Protein AF-F0Q869-F1 (afdb_monomer_lite)

Secondary structure (DSSP, 8-state):
-HHHHHHHHHHHHHHHHHHHHHHHHHHHHHHHHH-HHHHHHSHHHHHHHHHTT-PPP-HHHHHHHHHHHHHHHGGGS-TT-GGGT---EE-S--SSTT--S-EEEE-TTS-EEEEEE-SS-TTS-HHHHHHHHHHHHHS-HHHHHHHTTSTTHHHHHHHHHHHHHHTSS--HHHH--HHHH-B-TTS-BHHHHHHHHHHHH-HHHHHIIIII--HHHHHHHHHHHHHHS-----TTHHHHHTTS-HHHHHHHHHHHHHHHHHHHSSPPPPBTTB-GGGTSSSSSGGGS-HHHHHHHHHHHHHHHHHH-HHHHHHHH-S-HHHHHHHHHHHHHHHHHH-----

Organism: Paracidovorax avenae (strain ATCC 19860 / DSM 7227 / CCUG 15838 / JCM 20985 / LMG 2117 / NCPPB 1011) (NCBI:txid643561)

Radius of gyration: 24.06 Å; chains: 1; bounding box: 68×40×57 Å

Foldseek 3Di:
DVVVVVVVVVVVVVVCCVVLVVQLVVLLVVLCVVCVVCCVVPVPQSSLLSNLVAAFADPVLLVVLLVQCCVVQVVQADPPQCLVVEDAAEDCDDPPNVDSAWEFDADPLRHTDYTYHYGRHRNAYNNLSSQLRSLLSLFDSLLLLLLVLFPCSVLQSSLQSLLRSVVTDDDPSRSTGPQQVDAALVRHRSVNLNVVLCVVLPPVLVSNVTRNVPPVSSQSSLLVNLVRHQQAFGLLLLVLLLPDDLLLQQLSLLLNQLRNCLRVVDGDADDPSDASVSRHPDGHSVVQDPVLSVLSVVLNVVLCVVLPSLSSQLGRGSDSVSNNVSCVVCRVVSSVPDDRSD

Sequence (342 aa):
MAYRVASYAFKGYIGFSAIYVPAMAGSMLYLGARHPKDLLSHPGQTLMGGASFSNRVTKETVQEGRANVMAAFGSHIPADSACHSIVPVIGFQSPDASTRDSHLIRERNGQPTTMYLYPFASNAGALHTVHHEYVHCVTHPGFDKAIRKSEHWRTLNEALTEYFADQLPGSWIGKLGVYDFSKLANGKRLKAAAAELEATVGKEVLRKAFFAGDPQAISQVTDVVLDIWPKRPNFSAWPMVRWLPRHQQQALGECFVGLSLLDQQKLPTTSHSVWASQLLPVWTFDSISKQQAQRMQEQAEEARNRFGRPFDRAFCHTDPEVQAAAMQTIGEELARWWKTVL

pLDDT: mean 86.2, std 14.09, range [32.97, 98.5]

Structure (mmCIF, N/CA/C/O backbone):
data_AF-F0Q869-F1
#
_entry.id   AF-F0Q869-F1
#
loop_
_atom_site.group_PDB
_atom_site.id
_atom_site.type_symbol
_atom_site.label_atom_id
_atom_site.label_alt_id
_atom_site.label_comp_id
_atom_site.label_asym_id
_atom_site.label_entity_id
_atom_site.label_seq_id
_atom_site.pdbx_PDB_ins_code
_atom_site.Cartn_x
_atom_site.Cartn_y
_atom_site.Cartn_z
_atom_site.occupancy
_atom_site.B_iso_or_equiv
_atom_site.auth_seq_id
_atom_site.auth_comp_id
_atom_site.auth_asym_id
_atom_site.auth_atom_id
_atom_site.pdbx_PDB_model_num
ATOM 1 N N . MET A 1 1 ? 41.335 -12.755 20.467 1.00 45.16 1 MET A N 1
ATOM 2 C CA . MET A 1 1 ? 40.382 -12.989 19.352 1.00 45.16 1 MET A CA 1
ATOM 3 C C . MET A 1 1 ? 39.745 -11.695 18.814 1.00 45.16 1 MET A C 1
ATOM 5 O O . MET A 1 1 ? 39.646 -11.569 17.602 1.00 45.16 1 MET A O 1
ATOM 9 N N . ALA A 1 2 ? 39.419 -10.698 19.653 1.00 35.72 2 ALA A N 1
ATOM 10 C CA . ALA A 1 2 ? 38.797 -9.424 19.237 1.00 35.72 2 ALA A CA 1
ATOM 11 C C . ALA A 1 2 ? 39.623 -8.543 18.261 1.00 35.72 2 ALA A C 1
ATOM 13 O O . ALA A 1 2 ? 39.063 -7.952 17.343 1.00 35.72 2 ALA A O 1
ATOM 14 N N . TYR A 1 3 ? 40.958 -8.519 18.376 1.00 33.53 3 TYR A N 1
ATOM 15 C CA . TYR A 1 3 ? 41.834 -7.721 17.491 1.00 33.53 3 TYR A CA 1
ATOM 16 C C . TYR A 1 3 ? 41.838 -8.177 16.021 1.00 33.53 3 TYR A C 1
ATOM 18 O O . TYR A 1 3 ? 42.037 -7.370 15.114 1.00 33.53 3 TYR A O 1
ATOM 26 N N . ARG A 1 4 ? 41.602 -9.472 15.760 1.00 32.97 4 ARG A N 1
ATOM 27 C CA . ARG A 1 4 ? 41.563 -10.000 14.386 1.00 32.97 4 ARG A CA 1
ATOM 28 C C . ARG A 1 4 ? 40.253 -9.637 13.683 1.00 32.97 4 ARG A C 1
ATOM 30 O O . ARG A 1 4 ? 40.291 -9.300 12.508 1.00 32.97 4 ARG A O 1
ATOM 37 N N . VAL A 1 5 ? 39.128 -9.606 14.401 1.00 38.06 5 VAL A N 1
ATOM 38 C CA . VAL A 1 5 ? 37.811 -9.238 13.844 1.00 38.06 5 VAL A CA 1
ATOM 39 C C . VAL A 1 5 ? 37.765 -7.756 13.442 1.00 38.06 5 VAL A C 1
ATOM 41 O O . VAL A 1 5 ? 37.315 -7.436 12.345 1.00 38.06 5 VAL A O 1
ATOM 44 N N . ALA A 1 6 ? 38.336 -6.861 14.257 1.00 33.22 6 ALA A N 1
ATOM 45 C CA . ALA A 1 6 ? 38.445 -5.435 13.926 1.00 33.22 6 ALA A CA 1
ATOM 46 C C . ALA A 1 6 ? 39.354 -5.167 12.707 1.00 33.22 6 ALA A C 1
ATOM 48 O O . ALA A 1 6 ? 39.055 -4.305 11.884 1.00 33.22 6 ALA A O 1
ATOM 49 N N . SER A 1 7 ? 40.433 -5.942 12.539 1.00 34.66 7 SER A N 1
ATOM 50 C CA . SER A 1 7 ? 41.353 -5.817 11.399 1.00 34.66 7 SER A CA 1
ATOM 51 C C . SER A 1 7 ? 40.721 -6.231 10.064 1.00 34.66 7 SER A C 1
ATOM 53 O O . SER A 1 7 ? 40.961 -5.570 9.055 1.00 34.66 7 SER A O 1
ATOM 55 N N . TYR A 1 8 ? 39.889 -7.278 10.044 1.00 38.97 8 TYR A N 1
ATOM 56 C CA . TYR A 1 8 ? 39.173 -7.695 8.832 1.00 38.97 8 TYR A CA 1
ATOM 57 C C . TYR A 1 8 ? 38.032 -6.739 8.468 1.00 38.97 8 TYR A C 1
ATOM 59 O O . TYR A 1 8 ? 37.865 -6.434 7.290 1.00 38.97 8 TYR A O 1
ATOM 67 N N . ALA A 1 9 ? 37.311 -6.198 9.455 1.00 38.88 9 ALA A N 1
ATOM 68 C CA . ALA A 1 9 ? 36.305 -5.161 9.218 1.00 38.88 9 ALA A CA 1
ATOM 69 C C . ALA A 1 9 ? 36.936 -3.862 8.677 1.00 38.88 9 ALA A C 1
ATOM 71 O O . ALA A 1 9 ? 36.435 -3.285 7.716 1.00 38.88 9 ALA A O 1
ATOM 72 N N . PHE A 1 10 ? 38.086 -3.447 9.221 1.00 36.41 10 PHE A N 1
ATOM 73 C CA . PHE A 1 10 ? 38.821 -2.261 8.770 1.00 36.41 10 PHE A CA 1
ATOM 74 C C . PHE A 1 10 ? 39.459 -2.448 7.381 1.00 36.41 10 PHE A C 1
ATOM 76 O O . PHE A 1 10 ? 39.369 -1.562 6.535 1.00 36.41 10 PHE A O 1
ATOM 83 N N . LYS A 1 11 ? 40.036 -3.623 7.088 1.00 37.78 11 LYS A N 1
ATOM 84 C CA . LYS A 1 11 ? 40.561 -3.954 5.749 1.00 37.78 11 LYS A CA 1
ATOM 85 C C . LYS A 1 11 ? 39.454 -4.123 4.705 1.00 37.78 11 LYS A C 1
ATOM 87 O O . LYS A 1 11 ? 39.648 -3.712 3.567 1.00 37.78 11 LYS A O 1
ATOM 92 N N . GLY A 1 12 ? 38.299 -4.672 5.085 1.00 42.19 12 GLY A N 1
ATOM 93 C CA . GLY A 1 12 ? 37.111 -4.734 4.229 1.00 42.19 12 GLY A CA 1
ATOM 94 C C . GLY A 1 12 ? 36.558 -3.345 3.906 1.00 42.19 12 GLY A C 1
ATOM 95 O O . GLY A 1 12 ? 36.221 -3.072 2.759 1.00 42.19 12 GLY A O 1
ATOM 96 N N . TYR A 1 13 ? 36.560 -2.434 4.885 1.00 47.59 13 TYR A N 1
ATOM 97 C CA . TYR A 1 13 ? 36.146 -1.041 4.703 1.00 47.59 13 TYR A CA 1
ATOM 98 C C . TYR A 1 13 ? 37.114 -0.248 3.808 1.00 47.59 13 TYR A C 1
ATOM 100 O O . TYR A 1 13 ? 36.671 0.471 2.913 1.00 47.59 13 TYR A O 1
ATOM 108 N N . ILE A 1 14 ? 38.431 -0.422 3.986 1.00 48.66 14 ILE A N 1
ATOM 109 C CA . ILE A 1 14 ? 39.463 0.189 3.125 1.00 48.66 14 ILE A CA 1
ATOM 110 C C . ILE A 1 14 ? 39.423 -0.395 1.706 1.00 48.66 14 ILE A C 1
ATOM 112 O O . ILE A 1 14 ? 39.509 0.352 0.738 1.00 48.66 14 ILE A O 1
ATOM 116 N N . GLY A 1 15 ? 39.246 -1.711 1.558 1.00 48.22 15 GLY A N 1
ATOM 117 C CA . GLY A 1 15 ? 39.124 -2.359 0.249 1.00 48.22 15 GLY A CA 1
ATOM 118 C C . GLY A 1 15 ? 37.869 -1.927 -0.514 1.00 48.22 15 GLY A C 1
ATOM 119 O O . GLY A 1 15 ? 37.936 -1.661 -1.711 1.00 48.22 15 GLY A O 1
ATOM 120 N N . PHE A 1 16 ? 36.739 -1.782 0.185 1.00 53.41 16 PHE A N 1
ATOM 121 C CA . PHE A 1 16 ? 35.498 -1.269 -0.395 1.00 53.41 16 PHE A CA 1
ATOM 122 C C . PHE A 1 16 ? 35.644 0.193 -0.838 1.00 53.41 16 PHE A C 1
ATOM 124 O O . PHE A 1 16 ? 35.314 0.525 -1.972 1.00 53.41 16 PHE A O 1
ATOM 131 N N . SER A 1 17 ? 36.212 1.061 0.005 1.00 57.12 17 SER A N 1
ATOM 132 C CA . SER A 1 17 ? 36.409 2.480 -0.331 1.00 57.12 17 SER A CA 1
ATOM 133 C C . SER A 1 17 ? 37.461 2.711 -1.427 1.00 57.12 17 SER A C 1
ATOM 135 O O . SER A 1 17 ? 37.258 3.579 -2.276 1.00 57.12 17 SER A O 1
ATOM 137 N N . ALA A 1 18 ? 38.519 1.895 -1.493 1.00 61.72 18 ALA A N 1
ATOM 138 C CA . ALA A 1 18 ? 39.541 1.964 -2.541 1.00 61.72 18 ALA A CA 1
ATOM 139 C C . ALA A 1 18 ? 39.036 1.562 -3.940 1.00 61.72 18 ALA A C 1
ATOM 141 O O . ALA A 1 18 ? 39.633 1.971 -4.929 1.00 61.72 18 ALA A O 1
ATOM 142 N N . ILE A 1 19 ? 37.951 0.787 -4.041 1.00 67.81 19 ILE A N 1
ATOM 143 C CA . ILE A 1 19 ? 37.325 0.406 -5.322 1.00 67.81 19 ILE A CA 1
ATOM 144 C C . ILE A 1 19 ? 36.139 1.322 -5.636 1.00 67.81 19 ILE A C 1
ATOM 146 O O . ILE A 1 19 ? 35.975 1.770 -6.770 1.00 67.81 19 ILE A O 1
ATOM 150 N N . TYR A 1 20 ? 35.331 1.637 -4.624 1.00 68.50 20 TYR A N 1
ATOM 151 C CA . TYR A 1 20 ? 34.114 2.424 -4.779 1.00 68.50 20 TYR A CA 1
ATOM 152 C C . TYR A 1 20 ? 34.402 3.866 -5.202 1.00 68.50 20 TYR A C 1
ATOM 154 O O . TYR A 1 20 ? 33.759 4.371 -6.117 1.00 68.50 20 TYR A O 1
ATOM 162 N N . VAL A 1 21 ? 35.388 4.530 -4.583 1.00 73.69 21 VAL A N 1
ATOM 163 C CA . VAL A 1 21 ? 35.705 5.933 -4.896 1.00 73.69 21 VAL A CA 1
ATOM 164 C C . VAL A 1 21 ? 36.217 6.096 -6.337 1.00 73.69 21 VAL A C 1
ATOM 166 O O . VAL A 1 21 ? 35.683 6.954 -7.043 1.00 73.69 21 VAL A O 1
ATOM 169 N N . PRO A 1 22 ? 37.163 5.274 -6.842 1.00 76.00 22 PRO A N 1
ATOM 170 C CA . PRO A 1 22 ? 37.555 5.329 -8.251 1.00 76.00 22 PRO A CA 1
ATOM 171 C C . PRO A 1 22 ? 36.430 4.953 -9.217 1.00 76.00 22 PRO A C 1
ATOM 173 O O . PRO A 1 22 ? 36.290 5.600 -10.252 1.00 76.00 22 PRO A O 1
ATOM 176 N N . ALA A 1 23 ? 35.606 3.951 -8.888 1.00 74.81 23 ALA A N 1
ATOM 177 C CA . ALA A 1 23 ? 34.463 3.572 -9.719 1.00 74.81 23 ALA A CA 1
ATOM 178 C C . ALA A 1 23 ? 33.438 4.713 -9.813 1.00 74.81 23 ALA A C 1
ATOM 180 O O . ALA A 1 23 ? 32.964 5.034 -10.901 1.00 74.81 23 ALA A O 1
ATOM 181 N N . MET A 1 24 ? 33.152 5.372 -8.691 1.00 76.69 24 MET A N 1
ATOM 182 C CA . MET A 1 24 ? 32.284 6.541 -8.623 1.00 76.69 24 MET A CA 1
ATOM 183 C C . MET A 1 24 ? 32.843 7.708 -9.444 1.00 76.69 24 MET A C 1
ATOM 185 O O . MET A 1 24 ? 32.122 8.290 -10.250 1.00 76.69 24 MET A O 1
ATOM 189 N N . ALA A 1 25 ? 34.130 8.033 -9.285 1.00 78.25 25 ALA A N 1
ATOM 190 C CA . ALA A 1 25 ? 34.778 9.089 -10.061 1.00 78.25 25 ALA A CA 1
ATOM 191 C C . ALA A 1 25 ? 34.750 8.777 -11.568 1.00 78.25 25 ALA A C 1
ATOM 193 O O . ALA A 1 25 ? 34.424 9.646 -12.375 1.00 78.25 25 ALA A O 1
ATOM 194 N N . GLY A 1 26 ? 35.019 7.524 -11.947 1.00 80.38 26 GLY A N 1
ATOM 195 C CA . GLY A 1 26 ? 34.910 7.052 -13.327 1.00 80.38 26 GLY A CA 1
ATOM 196 C C . GLY A 1 26 ? 33.487 7.161 -13.881 1.00 80.38 26 GLY A C 1
ATOM 197 O O . GLY A 1 26 ? 33.307 7.626 -15.002 1.00 80.38 26 GLY A O 1
ATOM 198 N N . SER A 1 27 ? 32.479 6.805 -13.083 1.00 80.06 27 SER A N 1
ATOM 199 C CA . SER A 1 27 ? 31.055 6.940 -13.418 1.00 80.06 27 SER A CA 1
ATOM 200 C C . SER A 1 27 ? 30.651 8.406 -13.626 1.00 80.06 27 SER A C 1
ATOM 202 O O . SER A 1 27 ? 30.060 8.753 -14.648 1.00 80.06 27 SER A O 1
ATOM 204 N N . MET A 1 28 ? 31.054 9.301 -12.719 1.00 81.31 28 MET A N 1
ATOM 205 C CA . MET A 1 28 ? 30.825 10.745 -12.848 1.00 81.31 28 MET A CA 1
ATOM 206 C C . MET A 1 28 ? 31.486 11.324 -14.107 1.00 81.31 28 MET A C 1
ATOM 208 O O . MET A 1 28 ? 30.847 12.081 -14.838 1.00 81.31 28 MET A O 1
ATOM 212 N N . LEU A 1 29 ? 32.739 10.949 -14.394 1.00 83.25 29 LEU A N 1
ATOM 213 C CA . LEU A 1 29 ? 33.453 11.379 -15.602 1.00 83.25 29 LEU A CA 1
ATOM 214 C C . LEU A 1 29 ? 32.785 10.845 -16.871 1.00 83.25 29 LEU A C 1
ATOM 216 O O . LEU A 1 29 ? 32.612 11.589 -17.836 1.00 83.25 29 LEU A O 1
ATOM 220 N N . TYR A 1 30 ? 32.375 9.576 -16.863 1.00 84.88 30 TYR A N 1
ATOM 221 C CA . TYR A 1 30 ? 31.658 8.953 -17.970 1.00 84.88 30 TYR A CA 1
ATOM 222 C C . TYR A 1 30 ? 30.349 9.688 -18.275 1.00 84.88 30 TYR A C 1
ATOM 224 O O . TYR A 1 30 ? 30.118 10.074 -19.424 1.00 84.88 30 TYR A O 1
ATOM 232 N N . LEU A 1 31 ? 29.515 9.936 -17.260 1.00 82.75 31 LEU A N 1
ATOM 233 C CA . LEU A 1 31 ? 28.248 10.648 -17.436 1.00 82.75 31 LEU A CA 1
ATOM 234 C C . LEU A 1 31 ? 28.465 12.100 -17.859 1.00 82.75 31 LEU A C 1
ATOM 236 O O . LEU A 1 31 ? 27.779 12.572 -18.762 1.00 82.75 31 LEU A O 1
ATOM 240 N N . GLY A 1 32 ? 29.450 12.786 -17.277 1.00 80.75 32 GLY A N 1
ATOM 241 C CA . GLY A 1 32 ? 29.821 14.140 -17.678 1.00 80.75 32 GLY A CA 1
ATOM 242 C C . GLY A 1 32 ? 30.251 14.231 -19.144 1.00 80.75 32 GLY A C 1
ATOM 243 O O . GLY A 1 32 ? 29.831 15.139 -19.858 1.00 80.75 32 GLY A O 1
ATOM 244 N N . ALA A 1 33 ? 31.028 13.254 -19.620 1.00 85.94 33 ALA A N 1
ATOM 245 C CA . ALA A 1 33 ? 31.462 13.180 -21.013 1.00 85.94 33 ALA A CA 1
ATOM 246 C C . ALA A 1 33 ? 30.320 12.814 -21.976 1.00 85.94 33 ALA A C 1
ATOM 248 O O . ALA A 1 33 ? 30.270 13.318 -23.098 1.00 85.94 33 ALA A O 1
ATOM 249 N N . ARG A 1 34 ? 29.396 11.939 -21.560 1.00 86.12 34 ARG A N 1
ATOM 250 C CA . ARG A 1 34 ? 28.265 11.486 -22.390 1.00 86.12 34 ARG A CA 1
ATOM 251 C C . ARG A 1 34 ? 27.087 12.455 -22.407 1.00 86.12 34 ARG A C 1
ATOM 253 O O . ARG A 1 34 ? 26.362 12.500 -23.399 1.00 86.12 34 ARG A O 1
ATOM 260 N N . HIS A 1 35 ? 26.917 13.247 -21.353 1.00 86.81 35 HIS A N 1
ATOM 261 C CA . HIS A 1 35 ? 25.813 14.189 -21.190 1.00 86.81 35 HIS A CA 1
ATOM 262 C C . HIS A 1 35 ? 26.317 15.585 -20.788 1.00 86.81 35 HIS A C 1
ATOM 264 O O . HIS A 1 35 ? 25.911 16.123 -19.757 1.00 86.81 35 HIS A O 1
ATOM 270 N N . PRO A 1 36 ? 27.170 16.226 -21.612 1.00 86.12 36 PRO A N 1
ATOM 271 C CA . PRO A 1 36 ? 27.809 17.490 -21.250 1.00 86.12 36 PRO A CA 1
ATOM 272 C C . PRO A 1 36 ? 26.797 18.618 -21.019 1.00 86.12 36 PRO A C 1
ATOM 274 O O . PRO A 1 36 ? 27.005 19.466 -20.159 1.00 86.12 36 PRO A O 1
ATOM 277 N N . LYS A 1 37 ? 25.665 18.617 -21.736 1.00 87.19 37 LYS A N 1
ATOM 278 C CA . LYS A 1 37 ? 24.587 19.595 -21.520 1.00 87.19 37 LYS A CA 1
ATOM 279 C C . LYS A 1 37 ? 23.916 19.427 -20.154 1.00 87.19 37 LYS A C 1
ATOM 281 O O . LYS A 1 37 ? 23.681 20.424 -19.481 1.00 87.19 37 LYS A O 1
ATOM 286 N N . ASP A 1 38 ? 23.664 18.190 -19.729 1.00 85.75 38 ASP A N 1
ATOM 287 C CA . ASP A 1 38 ? 23.064 17.916 -18.420 1.00 85.75 38 ASP A CA 1
ATOM 288 C C . ASP A 1 38 ? 24.045 18.260 -17.294 1.00 85.75 38 ASP A C 1
ATOM 290 O O . ASP A 1 38 ? 23.642 18.850 -16.297 1.00 85.75 38 ASP A O 1
ATOM 294 N N . LEU A 1 39 ? 25.346 17.996 -17.475 1.00 84.69 39 LEU A N 1
ATOM 295 C CA . LEU A 1 39 ? 26.374 18.424 -16.523 1.00 84.69 39 LEU A CA 1
ATOM 296 C C . LEU A 1 39 ? 26.451 19.955 -16.407 1.00 84.69 39 LEU A C 1
ATOM 298 O O . LEU A 1 39 ? 26.621 20.471 -15.309 1.00 84.69 39 LEU A O 1
ATOM 302 N N . LEU A 1 40 ? 26.318 20.688 -17.515 1.00 86.06 40 LEU A N 1
ATOM 303 C CA . LEU A 1 40 ? 26.373 22.153 -17.511 1.00 86.06 40 LEU A CA 1
ATOM 304 C C . LEU A 1 40 ? 25.126 22.787 -16.881 1.00 86.06 40 LEU A C 1
ATOM 306 O O . LEU A 1 40 ? 25.244 23.735 -16.109 1.00 86.06 40 LEU A O 1
ATOM 310 N N . SER A 1 41 ? 23.934 22.286 -17.207 1.00 85.44 41 SER A N 1
ATOM 311 C CA . SER A 1 41 ? 22.665 22.875 -16.753 1.00 85.44 41 SER A CA 1
ATOM 312 C C . SER A 1 41 ? 22.167 22.309 -15.418 1.00 85.44 41 SER A C 1
ATOM 314 O O . SER A 1 41 ? 21.476 23.003 -14.674 1.00 85.44 41 SER A O 1
ATOM 316 N N . HIS A 1 42 ? 22.531 21.066 -15.096 1.00 84.00 42 HIS A N 1
ATOM 317 C CA . HIS A 1 42 ? 22.106 20.317 -13.909 1.00 84.00 42 HIS A CA 1
ATOM 318 C C . HIS A 1 42 ? 23.287 19.538 -13.283 1.00 84.00 42 HIS A C 1
ATOM 320 O O . HIS A 1 42 ? 23.235 18.305 -13.150 1.00 84.00 42 HIS A O 1
ATOM 326 N N . PRO A 1 43 ? 24.379 20.231 -12.890 1.00 82.06 43 PRO A N 1
ATOM 327 C CA . PRO A 1 43 ? 25.618 19.591 -12.444 1.00 82.06 43 PRO A CA 1
ATOM 328 C C . PRO A 1 43 ? 25.414 18.688 -11.231 1.00 82.06 43 PRO A C 1
ATOM 330 O O . PRO A 1 43 ? 25.892 17.557 -11.218 1.00 82.06 43 PRO A O 1
ATOM 333 N N . GLY A 1 44 ? 24.664 19.151 -10.226 1.00 78.44 44 GLY A N 1
ATOM 334 C CA . GLY A 1 44 ? 24.433 18.382 -9.004 1.00 78.44 44 GLY A CA 1
ATOM 335 C C . GLY A 1 44 ? 23.748 17.044 -9.279 1.00 78.44 44 GLY A C 1
ATOM 336 O O . GLY A 1 44 ? 24.135 16.023 -8.723 1.00 78.44 44 GLY A O 1
ATOM 337 N N . GLN A 1 45 ? 22.768 17.025 -10.179 1.00 79.50 45 GLN A N 1
ATOM 338 C CA . GLN A 1 45 ? 21.973 15.831 -10.462 1.00 79.50 45 GLN A CA 1
ATOM 339 C C . GLN A 1 45 ? 22.696 14.856 -11.383 1.00 79.50 45 GLN A C 1
ATOM 341 O O . GLN A 1 45 ? 22.635 13.649 -11.164 1.00 79.50 45 GLN A O 1
ATOM 346 N N . THR A 1 46 ? 23.461 15.374 -12.342 1.00 78.94 46 THR A N 1
ATOM 347 C CA . THR A 1 46 ? 24.338 14.552 -13.183 1.00 78.94 46 THR A CA 1
ATOM 348 C C . THR A 1 46 ? 25.433 13.879 -12.347 1.00 78.94 46 THR A C 1
ATOM 350 O O . THR A 1 46 ? 25.704 12.690 -12.513 1.00 78.94 46 THR A O 1
ATOM 353 N N . LEU A 1 47 ? 26.021 14.601 -11.385 1.00 78.69 47 LEU A N 1
ATOM 354 C CA . LEU A 1 47 ? 27.011 14.040 -10.460 1.00 78.69 47 LEU A CA 1
ATOM 355 C C . LEU A 1 47 ? 26.395 13.029 -9.486 1.00 78.69 47 LEU A C 1
ATOM 357 O O . LEU A 1 47 ? 27.006 11.992 -9.237 1.00 78.69 47 LEU A O 1
ATOM 361 N N . MET A 1 48 ? 25.186 13.285 -8.976 1.00 75.50 48 MET A N 1
ATOM 362 C CA . MET A 1 48 ? 24.456 12.319 -8.147 1.00 75.50 48 MET A CA 1
ATOM 363 C C . MET A 1 48 ? 24.137 11.029 -8.910 1.00 75.50 48 MET A C 1
ATOM 365 O O . MET A 1 48 ? 24.308 9.955 -8.344 1.00 75.50 48 MET A O 1
ATOM 369 N N . GLY A 1 49 ? 23.764 11.113 -10.193 1.00 74.56 49 GLY A N 1
ATOM 370 C CA . GLY A 1 49 ? 23.633 9.938 -11.063 1.00 74.56 49 GLY A CA 1
ATOM 371 C C . GLY A 1 49 ? 24.941 9.151 -11.178 1.00 74.56 49 GLY A C 1
ATOM 372 O O . GLY A 1 49 ? 24.951 7.927 -11.091 1.00 74.56 49 GLY A O 1
ATOM 373 N N . GLY A 1 50 ? 26.073 9.855 -11.270 1.00 75.00 50 GLY A N 1
ATOM 374 C CA . GLY A 1 50 ? 27.399 9.233 -11.255 1.00 75.00 50 GLY A CA 1
ATOM 375 C C . GLY A 1 50 ? 27.702 8.527 -9.932 1.00 75.00 50 GLY A C 1
ATOM 376 O O . GLY A 1 50 ? 28.203 7.402 -9.941 1.00 75.00 50 GLY A O 1
ATOM 377 N N . ALA A 1 51 ? 27.340 9.158 -8.809 1.00 72.31 51 ALA A N 1
ATOM 378 C CA . ALA A 1 51 ? 27.479 8.615 -7.457 1.00 72.31 51 ALA A CA 1
ATOM 379 C C . ALA A 1 51 ? 26.650 7.351 -7.213 1.00 72.31 51 ALA A C 1
ATOM 381 O O . ALA A 1 51 ? 27.105 6.452 -6.507 1.00 72.31 51 ALA A O 1
ATOM 382 N N . SER A 1 52 ? 25.456 7.281 -7.802 1.00 67.31 52 SER A N 1
ATOM 383 C CA . SER A 1 52 ? 24.546 6.139 -7.698 1.00 67.31 52 SER A CA 1
ATOM 384 C C . SER A 1 52 ? 24.744 5.093 -8.799 1.00 67.31 52 SER A C 1
ATOM 386 O O . SER A 1 52 ? 23.987 4.127 -8.848 1.00 67.31 52 SER A O 1
ATOM 388 N N . PHE A 1 53 ? 25.734 5.269 -9.686 1.00 73.56 53 PHE A N 1
ATOM 389 C CA . PHE A 1 53 ? 25.923 4.444 -10.890 1.00 73.56 53 PHE A CA 1
ATOM 390 C C . PHE A 1 53 ? 24.660 4.360 -11.766 1.00 73.56 53 PHE A C 1
ATOM 392 O O . PHE A 1 53 ? 24.439 3.383 -12.486 1.00 73.56 53 PHE A O 1
ATOM 399 N N . SER A 1 54 ? 23.820 5.394 -11.704 1.00 75.31 54 SER A N 1
ATOM 400 C CA . SER A 1 54 ? 22.604 5.491 -12.491 1.00 75.31 54 SER A CA 1
ATOM 401 C C . SER A 1 54 ? 22.944 6.008 -13.882 1.00 75.31 54 SER A C 1
ATOM 403 O O . SER A 1 54 ? 23.402 7.139 -14.061 1.00 75.31 54 SER A O 1
ATOM 405 N N . ASN A 1 55 ? 22.710 5.169 -14.890 1.00 81.00 55 ASN A N 1
ATOM 406 C CA . ASN A 1 55 ? 22.707 5.632 -16.272 1.00 81.00 55 ASN A CA 1
ATOM 407 C C . ASN A 1 55 ? 21.568 6.631 -16.484 1.00 81.00 55 ASN A C 1
ATOM 409 O O . ASN A 1 55 ? 20.559 6.597 -15.784 1.00 81.00 55 ASN A O 1
ATOM 413 N N . ARG A 1 56 ? 21.713 7.501 -17.484 1.00 86.56 56 ARG A N 1
ATOM 414 C CA . ARG A 1 56 ? 20.645 8.425 -17.851 1.00 86.56 56 ARG A CA 1
ATOM 415 C C . ARG A 1 56 ? 19.442 7.661 -18.405 1.00 86.56 56 ARG A C 1
ATOM 417 O O . ARG A 1 56 ? 19.613 6.817 -19.281 1.00 86.56 56 ARG A O 1
ATOM 424 N N . VAL A 1 57 ? 18.230 8.012 -17.985 1.00 89.19 57 VAL A N 1
ATOM 425 C CA . VAL A 1 57 ? 16.997 7.550 -18.638 1.00 89.19 57 VAL A CA 1
ATOM 426 C C . VAL A 1 57 ? 16.941 8.108 -20.065 1.00 89.19 57 VAL A C 1
ATOM 428 O O . VAL A 1 57 ? 17.087 9.315 -20.292 1.00 89.19 57 VAL A O 1
ATOM 431 N N . THR A 1 58 ? 16.728 7.234 -21.045 1.00 90.56 58 THR A N 1
ATOM 432 C CA . THR A 1 58 ? 16.584 7.565 -22.467 1.00 90.56 58 THR A CA 1
ATOM 433 C C . THR A 1 58 ? 15.281 7.003 -23.037 1.00 90.56 58 THR A C 1
ATOM 435 O O . THR A 1 58 ? 14.531 6.297 -22.361 1.00 90.56 58 THR A O 1
ATOM 438 N N . LYS A 1 59 ? 14.983 7.317 -24.302 1.00 91.69 59 LYS A N 1
ATOM 439 C CA . LYS A 1 59 ? 13.812 6.746 -24.984 1.00 91.69 59 LYS A CA 1
ATOM 440 C C . LYS A 1 59 ? 13.938 5.230 -25.128 1.00 91.69 59 LYS A C 1
ATOM 442 O O . LYS A 1 59 ? 12.948 4.525 -24.979 1.00 91.69 59 LYS A O 1
ATOM 447 N N . GLU A 1 60 ? 15.149 4.743 -25.363 1.00 92.75 60 GLU A N 1
ATOM 448 C CA . GLU A 1 60 ? 15.461 3.323 -25.507 1.00 92.75 60 GLU A CA 1
ATOM 449 C C . GLU A 1 60 ? 15.239 2.591 -24.180 1.00 92.75 60 GLU A C 1
ATOM 451 O O . GLU A 1 60 ? 14.528 1.591 -24.160 1.00 92.75 60 GLU A O 1
ATOM 456 N N . THR A 1 61 ? 15.727 3.133 -23.054 1.00 91.94 61 THR A N 1
ATOM 457 C CA . THR A 1 61 ? 15.469 2.524 -21.734 1.00 91.94 61 THR A CA 1
ATOM 458 C C . THR A 1 61 ? 13.983 2.537 -21.383 1.00 91.94 61 THR A C 1
ATOM 460 O O . THR A 1 61 ? 13.493 1.611 -20.745 1.00 91.94 61 THR A O 1
ATOM 463 N N . VAL A 1 62 ? 13.242 3.567 -21.814 1.00 94.19 62 VAL A N 1
ATOM 464 C CA . VAL A 1 62 ? 11.781 3.636 -21.650 1.00 94.19 62 VAL A CA 1
ATOM 465 C C . VAL A 1 62 ? 11.075 2.547 -22.456 1.00 94.19 62 VAL A C 1
ATOM 467 O O . VAL A 1 62 ? 10.193 1.872 -21.928 1.00 94.19 62 VAL A O 1
ATOM 470 N N . GLN A 1 63 ? 11.457 2.362 -23.721 1.00 94.94 63 GLN A N 1
ATOM 471 C CA . GLN A 1 63 ? 10.901 1.318 -24.584 1.00 94.94 63 GLN A CA 1
ATOM 472 C C . GLN A 1 63 ? 11.206 -0.078 -24.038 1.00 94.94 63 GLN A C 1
ATOM 474 O O . GLN A 1 63 ? 10.301 -0.906 -23.944 1.00 94.94 63 GLN A O 1
ATOM 479 N N . GLU A 1 64 ? 12.451 -0.316 -23.628 1.00 95.25 64 GLU A N 1
ATOM 480 C CA . GLU A 1 64 ? 12.886 -1.573 -23.022 1.00 95.25 64 GLU A CA 1
ATOM 481 C C . GLU A 1 64 ? 12.132 -1.857 -21.718 1.00 95.25 64 GLU A C 1
ATOM 483 O O . GLU A 1 64 ? 11.571 -2.939 -21.540 1.00 95.25 64 GLU A O 1
ATOM 488 N N . GLY A 1 65 ? 12.071 -0.887 -20.802 1.00 94.50 65 GLY A N 1
ATOM 489 C CA . GLY A 1 65 ? 11.384 -1.061 -19.526 1.00 94.50 65 GLY A CA 1
ATOM 490 C C . GLY A 1 65 ? 9.889 -1.321 -19.704 1.00 94.50 65 GLY A C 1
ATOM 491 O O . GLY A 1 65 ? 9.355 -2.255 -19.106 1.00 94.50 65 GLY A O 1
ATOM 492 N N . ARG A 1 66 ? 9.230 -0.589 -20.610 1.00 95.69 66 ARG A N 1
ATOM 493 C CA . ARG A 1 66 ? 7.833 -0.844 -20.976 1.00 95.69 66 ARG A CA 1
ATOM 494 C C . ARG A 1 66 ? 7.638 -2.246 -21.556 1.00 95.69 66 ARG A C 1
ATOM 496 O O . ARG A 1 66 ? 6.707 -2.940 -21.156 1.00 95.69 66 ARG A O 1
ATOM 503 N N . ALA A 1 67 ? 8.485 -2.663 -22.496 1.00 96.75 67 ALA A N 1
ATOM 504 C CA . ALA A 1 67 ? 8.389 -3.982 -23.118 1.00 96.75 67 ALA A CA 1
ATOM 505 C C . ALA A 1 67 ? 8.541 -5.104 -22.082 1.00 96.75 67 ALA A C 1
ATOM 507 O O . ALA A 1 67 ? 7.760 -6.051 -22.091 1.00 96.75 67 ALA A O 1
ATOM 508 N N . ASN A 1 68 ? 9.478 -4.955 -21.144 1.00 98.00 68 ASN A N 1
ATOM 509 C CA . ASN A 1 68 ? 9.684 -5.894 -20.042 1.00 98.00 68 ASN A CA 1
ATOM 510 C C . ASN A 1 68 ? 8.442 -6.025 -19.145 1.00 98.00 68 ASN A C 1
ATOM 512 O O . ASN A 1 68 ? 8.013 -7.140 -18.851 1.00 98.00 68 ASN A O 1
ATOM 516 N N . VAL A 1 69 ? 7.832 -4.901 -18.751 1.00 97.38 69 VAL A N 1
ATOM 517 C CA . VAL A 1 69 ? 6.607 -4.881 -17.929 1.00 97.38 69 VAL A CA 1
ATOM 518 C C . VAL A 1 69 ? 5.457 -5.577 -18.658 1.00 97.38 69 VAL A C 1
ATOM 520 O O . VAL A 1 69 ? 4.787 -6.436 -18.085 1.00 97.38 69 VAL A O 1
ATOM 523 N N . MET A 1 70 ? 5.257 -5.262 -19.940 1.00 96.38 70 MET A N 1
ATOM 524 C CA . MET A 1 70 ? 4.195 -5.873 -20.745 1.00 96.38 70 MET A CA 1
ATOM 525 C C . MET A 1 70 ? 4.440 -7.364 -20.991 1.00 96.38 70 MET A C 1
ATOM 527 O O . MET A 1 70 ? 3.498 -8.148 -20.948 1.00 96.38 70 MET A O 1
ATOM 531 N N . ALA A 1 71 ? 5.688 -7.788 -21.187 1.00 97.44 71 ALA A N 1
ATOM 532 C CA . ALA A 1 71 ? 6.022 -9.202 -21.329 1.00 97.44 71 ALA A CA 1
ATOM 533 C C . ALA A 1 71 ? 5.767 -9.995 -20.034 1.00 97.44 71 ALA A C 1
ATOM 535 O O . ALA A 1 71 ? 5.311 -11.134 -20.091 1.00 97.44 71 ALA A O 1
ATOM 536 N N . ALA A 1 72 ? 6.042 -9.402 -18.868 1.00 97.06 72 ALA A N 1
ATOM 537 C CA . ALA A 1 72 ? 5.920 -10.083 -17.580 1.00 97.06 72 ALA A CA 1
ATOM 538 C C . ALA A 1 72 ? 4.494 -10.092 -17.005 1.00 97.06 72 ALA A C 1
ATOM 540 O O . ALA A 1 72 ? 4.108 -11.061 -16.341 1.00 97.06 72 ALA A O 1
ATOM 541 N N . PHE A 1 73 ? 3.737 -9.012 -17.222 1.00 97.12 73 PHE A N 1
ATOM 542 C CA . PHE A 1 73 ? 2.451 -8.768 -16.559 1.00 97.12 73 PHE A CA 1
ATOM 543 C C . PHE A 1 73 ? 1.300 -8.467 -17.529 1.00 97.12 73 PHE A C 1
ATOM 545 O O . PHE A 1 73 ? 0.152 -8.386 -17.099 1.00 97.12 73 PHE A O 1
ATOM 552 N N . GLY A 1 74 ? 1.567 -8.337 -18.834 1.00 95.69 74 GLY A N 1
ATOM 553 C CA . GLY A 1 74 ? 0.586 -7.922 -19.845 1.00 95.69 74 GLY A CA 1
ATOM 554 C C . GLY A 1 74 ? -0.667 -8.787 -19.924 1.00 95.69 74 GLY A C 1
ATOM 555 O O . GLY A 1 74 ? -1.735 -8.263 -20.213 1.00 95.69 74 GLY A O 1
ATOM 556 N N . SER A 1 75 ? -0.579 -10.079 -19.592 1.00 95.88 75 SER A N 1
ATOM 557 C CA . SER A 1 75 ? -1.742 -10.980 -19.535 1.00 95.88 75 SER A CA 1
ATOM 558 C C . SER A 1 75 ? -2.782 -10.590 -18.482 1.00 95.88 75 SER A C 1
ATOM 560 O O . SER A 1 75 ? -3.927 -11.023 -18.573 1.00 95.88 75 SER A O 1
ATOM 562 N N . HIS A 1 76 ? -2.389 -9.807 -17.476 1.00 96.50 76 HIS A N 1
ATOM 563 C CA . HIS A 1 76 ? -3.256 -9.347 -16.391 1.00 96.50 76 HIS A CA 1
ATOM 564 C C . HIS A 1 76 ? -3.615 -7.864 -16.518 1.00 96.50 76 HIS A C 1
ATOM 566 O O . HIS A 1 76 ? -4.421 -7.382 -15.733 1.00 96.50 76 HIS A O 1
ATOM 572 N N . ILE A 1 77 ? -3.039 -7.132 -17.475 1.00 96.31 77 ILE A N 1
ATOM 573 C CA . ILE A 1 77 ? -3.310 -5.704 -17.671 1.00 96.31 77 ILE A CA 1
ATOM 574 C C . ILE A 1 77 ? -4.478 -5.557 -18.660 1.00 96.31 77 ILE A C 1
ATOM 576 O O . ILE A 1 77 ? -4.384 -6.076 -19.775 1.00 96.31 77 ILE A O 1
ATOM 580 N N . PRO A 1 78 ? -5.559 -4.831 -18.314 1.00 94.81 78 PRO A N 1
ATOM 581 C CA . PRO A 1 78 ? -6.668 -4.591 -19.232 1.00 94.81 78 PRO A CA 1
ATOM 582 C C . PRO A 1 78 ? -6.220 -3.951 -20.551 1.00 94.81 78 PRO A C 1
ATOM 584 O O . PRO A 1 78 ? -5.314 -3.111 -20.585 1.00 94.81 78 PRO A O 1
ATOM 587 N N . ALA A 1 79 ? -6.866 -4.340 -21.652 1.00 93.25 79 ALA A N 1
ATOM 588 C CA . ALA A 1 79 ? -6.536 -3.845 -22.991 1.00 93.25 79 ALA A CA 1
ATOM 589 C C . ALA A 1 79 ? -6.787 -2.334 -23.151 1.00 93.25 79 ALA A C 1
ATOM 591 O O . ALA A 1 79 ? -6.142 -1.684 -23.969 1.00 93.25 79 ALA A O 1
ATOM 592 N N . ASP A 1 80 ? -7.696 -1.775 -22.353 1.00 91.31 80 ASP A N 1
ATOM 593 C CA . ASP A 1 80 ? -8.053 -0.357 -22.301 1.00 91.31 80 ASP A CA 1
ATOM 594 C C . ASP A 1 80 ? -7.219 0.450 -21.287 1.00 91.31 80 ASP A C 1
ATOM 596 O O . ASP A 1 80 ? -7.481 1.633 -21.073 1.00 91.31 80 ASP A O 1
ATOM 600 N N . SER A 1 81 ? -6.187 -0.148 -20.678 1.00 92.00 81 SER A N 1
ATOM 601 C CA . SER A 1 81 ? -5.282 0.574 -19.779 1.00 92.00 81 SER A CA 1
ATOM 602 C C . SER A 1 81 ? -4.578 1.727 -20.504 1.00 92.00 81 SER A C 1
ATOM 604 O O . SER A 1 81 ? -3.854 1.521 -21.482 1.00 92.00 81 SER A O 1
ATOM 606 N N . ALA A 1 82 ? -4.707 2.947 -19.971 1.00 90.69 82 ALA A N 1
ATOM 607 C CA . ALA A 1 82 ? -4.065 4.146 -20.523 1.00 90.69 82 ALA A CA 1
ATOM 608 C C . ALA A 1 82 ? -2.524 4.042 -20.579 1.00 90.69 82 ALA A C 1
ATOM 610 O O . ALA A 1 82 ? -1.869 4.717 -21.379 1.00 90.69 82 ALA A O 1
ATOM 611 N N . CYS A 1 83 ? -1.928 3.141 -19.791 1.00 92.56 83 CYS A N 1
ATOM 612 C CA . CYS A 1 83 ? -0.489 2.868 -19.804 1.00 92.56 83 CYS A CA 1
ATOM 613 C C . CYS A 1 83 ? 0.013 2.229 -21.100 1.00 92.56 83 CYS A C 1
ATOM 615 O O . CYS A 1 83 ? 1.210 2.291 -21.382 1.00 92.56 83 CYS A O 1
ATOM 617 N N . HIS A 1 84 ? -0.874 1.663 -21.926 1.00 91.75 84 HIS A N 1
ATOM 618 C CA . HIS A 1 84 ? -0.510 1.204 -23.270 1.00 91.75 84 HIS A CA 1
ATOM 619 C C . HIS A 1 84 ? -0.171 2.365 -24.211 1.00 91.75 84 HIS A C 1
ATOM 621 O O . HIS A 1 84 ? 0.561 2.182 -25.181 1.00 91.75 84 HIS A O 1
ATOM 627 N N . SER A 1 85 ? -0.656 3.575 -23.949 1.00 89.31 85 SER A N 1
ATOM 628 C CA . SER A 1 85 ? -0.421 4.743 -24.809 1.00 89.31 85 SER A CA 1
ATOM 629 C C . SER A 1 85 ? 0.381 5.854 -24.140 1.00 89.31 85 SER A C 1
ATOM 631 O O . SER A 1 85 ? 0.720 6.828 -24.808 1.00 89.31 85 SER A O 1
ATOM 633 N N . ILE A 1 86 ? 0.707 5.726 -22.850 1.00 90.94 86 ILE A N 1
ATOM 634 C CA . ILE A 1 86 ? 1.441 6.766 -22.130 1.00 90.94 86 ILE A CA 1
ATOM 635 C C . ILE A 1 86 ? 2.842 6.955 -22.727 1.00 90.94 86 ILE A C 1
ATOM 637 O O . ILE A 1 86 ? 3.576 5.993 -22.974 1.00 90.94 86 ILE A O 1
ATOM 641 N N . VAL A 1 87 ? 3.209 8.213 -22.969 1.00 90.00 87 VAL A N 1
ATOM 642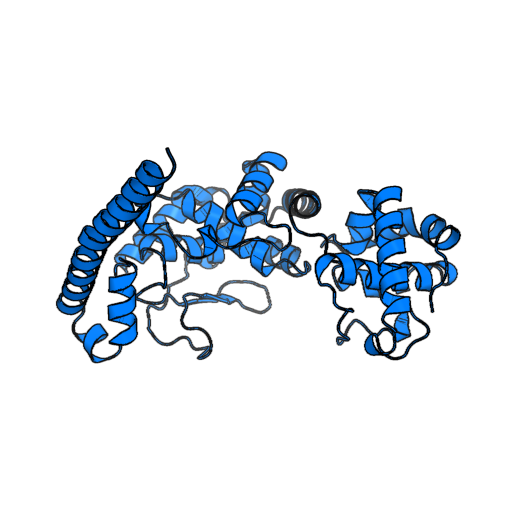 C CA . VAL A 1 87 ? 4.546 8.604 -23.426 1.00 90.00 87 VAL A CA 1
ATOM 643 C C . VAL A 1 87 ? 5.209 9.381 -22.293 1.00 90.00 87 VAL A C 1
ATOM 645 O O . VAL A 1 87 ? 4.785 10.504 -22.011 1.00 90.00 87 VAL A O 1
ATOM 648 N N . PRO A 1 88 ? 6.222 8.810 -21.620 1.00 91.38 88 PRO A N 1
ATOM 649 C CA . PRO A 1 88 ? 6.857 9.481 -20.497 1.00 91.38 88 PRO A CA 1
ATOM 650 C C . PRO A 1 88 ? 7.596 10.757 -20.908 1.00 91.38 88 PRO A C 1
ATOM 652 O O . PRO A 1 88 ? 8.289 10.799 -21.929 1.00 91.38 88 PRO A O 1
ATOM 655 N N . VAL A 1 89 ? 7.500 11.781 -20.066 1.00 90.88 89 VAL A N 1
ATOM 656 C CA . VAL A 1 89 ? 8.266 13.021 -20.177 1.00 90.88 89 VAL A CA 1
ATOM 657 C C . VAL A 1 89 ? 9.553 12.862 -19.374 1.00 90.88 89 VAL A C 1
ATOM 659 O O . VAL A 1 89 ? 9.524 12.765 -18.151 1.00 90.88 89 VAL A O 1
ATOM 662 N N . ILE A 1 90 ? 10.696 12.840 -20.060 1.00 90.00 90 ILE A N 1
ATOM 663 C CA . ILE A 1 90 ? 12.014 12.761 -19.415 1.00 90.00 90 ILE A CA 1
ATOM 664 C C . ILE A 1 90 ? 12.517 14.183 -19.163 1.00 90.00 90 ILE A C 1
ATOM 666 O O . ILE A 1 90 ? 12.765 14.919 -20.121 1.00 90.00 90 ILE A O 1
ATOM 670 N N . GLY A 1 91 ? 12.701 14.579 -17.902 1.00 86.19 91 GLY A N 1
ATOM 671 C CA . GLY A 1 91 ? 13.114 15.949 -17.594 1.00 86.19 91 GLY A CA 1
ATOM 672 C C . GLY A 1 91 ? 13.471 16.209 -16.135 1.00 86.19 91 GLY A C 1
ATOM 673 O O . GLY A 1 91 ? 13.016 15.525 -15.227 1.00 86.19 91 GLY A O 1
ATOM 674 N N . PHE A 1 92 ? 14.294 17.238 -15.915 1.00 78.56 92 PHE A N 1
ATOM 675 C CA . PHE A 1 92 ? 14.732 17.670 -14.580 1.00 78.56 92 PHE A CA 1
ATOM 676 C C . PHE A 1 92 ? 13.693 18.511 -13.827 1.00 78.56 92 PHE A C 1
ATOM 678 O O . PHE A 1 92 ? 13.899 18.832 -12.657 1.00 78.56 92 PHE A O 1
ATOM 685 N N . GLN A 1 93 ? 12.610 18.897 -14.502 1.00 69.69 93 GLN A N 1
ATOM 686 C CA . GLN A 1 93 ? 11.511 19.669 -13.939 1.00 69.69 93 GLN A CA 1
ATOM 687 C C . GLN A 1 93 ? 10.264 18.790 -13.894 1.00 69.69 93 GLN A C 1
ATOM 689 O O . GLN A 1 93 ? 9.759 18.363 -14.932 1.00 69.69 93 GLN A O 1
ATOM 694 N N . SER A 1 94 ? 9.782 18.543 -12.681 1.00 60.66 94 SER A N 1
ATOM 695 C CA . SER A 1 94 ? 8.417 18.095 -12.436 1.00 60.66 94 SER A CA 1
ATOM 696 C C . SER A 1 94 ? 7.500 19.327 -12.406 1.00 60.66 94 SER A C 1
ATOM 698 O O . SER A 1 94 ? 7.915 20.360 -11.869 1.00 60.66 94 SER A O 1
ATOM 700 N N . PRO A 1 95 ? 6.267 19.265 -12.948 1.00 57.59 95 PRO A N 1
ATOM 701 C CA . PRO A 1 95 ? 5.264 20.311 -12.727 1.00 57.59 95 PRO A CA 1
ATOM 702 C C . PRO A 1 95 ? 4.933 20.494 -11.234 1.00 57.59 95 PRO A C 1
ATOM 704 O O . PRO A 1 95 ? 4.461 21.559 -10.843 1.00 57.59 95 PRO A O 1
ATOM 707 N N . ASP A 1 96 ? 5.232 19.498 -10.395 1.00 53.12 96 ASP A N 1
ATOM 708 C CA . ASP A 1 96 ? 5.270 19.635 -8.945 1.00 53.12 96 ASP A CA 1
ATOM 709 C C . ASP A 1 96 ? 6.716 19.889 -8.484 1.00 53.12 96 ASP A C 1
ATOM 711 O O . ASP A 1 96 ? 7.502 18.963 -8.265 1.00 53.12 96 ASP A O 1
ATOM 715 N N . ALA A 1 97 ? 7.067 21.171 -8.327 1.00 43.56 97 ALA A N 1
ATOM 716 C CA . ALA A 1 97 ? 8.400 21.637 -7.932 1.00 43.56 97 ALA A CA 1
ATOM 717 C C . ALA A 1 97 ? 8.895 21.091 -6.573 1.00 43.56 97 ALA A C 1
ATOM 719 O O . ALA A 1 97 ? 10.062 21.293 -6.223 1.00 43.56 97 ALA A O 1
ATOM 720 N N . SER A 1 98 ? 8.034 20.408 -5.806 1.00 47.75 98 SER A N 1
ATOM 721 C CA . SER A 1 98 ? 8.385 19.758 -4.540 1.00 47.75 98 SER A CA 1
ATOM 722 C C . SER A 1 98 ? 8.977 18.350 -4.702 1.00 47.75 98 SER A C 1
ATOM 724 O O . SER A 1 98 ? 9.597 17.845 -3.765 1.00 47.75 98 SER A O 1
ATOM 726 N N . THR A 1 99 ? 8.859 17.738 -5.886 1.00 51.44 99 THR A N 1
ATOM 727 C CA . THR A 1 99 ? 9.331 16.372 -6.163 1.00 51.44 99 THR A CA 1
ATOM 728 C C . THR A 1 99 ? 10.520 16.403 -7.128 1.00 51.44 99 THR A C 1
ATOM 730 O O . THR A 1 99 ? 10.421 16.868 -8.262 1.00 51.44 99 THR A O 1
ATOM 733 N N . ARG A 1 100 ? 11.691 15.936 -6.675 1.00 61.69 100 ARG A N 1
ATOM 734 C CA . ARG A 1 100 ? 12.893 15.755 -7.520 1.00 61.69 100 ARG A CA 1
ATOM 735 C C . ARG A 1 100 ? 13.007 14.316 -8.029 1.00 61.69 100 ARG A C 1
ATOM 737 O O . ARG A 1 100 ? 14.113 13.840 -8.261 1.00 61.69 100 ARG A O 1
ATOM 744 N N . ASP A 1 101 ? 11.868 13.653 -8.189 1.00 71.31 101 ASP A N 1
ATOM 745 C CA . ASP A 1 101 ? 11.779 12.223 -8.450 1.00 71.31 101 ASP A CA 1
ATOM 746 C C . ASP A 1 101 ? 10.821 11.932 -9.611 1.00 71.31 101 ASP A C 1
ATOM 748 O O . ASP A 1 101 ? 9.965 12.751 -9.981 1.00 71.31 101 ASP A O 1
ATOM 752 N N . SER A 1 102 ? 11.000 10.753 -10.208 1.00 81.44 102 SER A N 1
ATOM 753 C CA . SER A 1 102 ? 10.046 10.202 -11.165 1.00 81.44 102 SER A CA 1
ATOM 754 C C . SER A 1 102 ? 8.693 10.001 -10.484 1.00 81.44 102 SER A C 1
ATOM 756 O O . SER A 1 102 ? 8.637 9.695 -9.296 1.00 81.44 102 SER A O 1
ATOM 758 N N . HIS A 1 103 ? 7.607 10.243 -11.211 1.00 81.00 103 HIS A N 1
ATOM 759 C CA . HIS A 1 103 ? 6.262 10.068 -10.676 1.00 81.00 103 HIS A CA 1
ATOM 760 C C . HIS A 1 103 ? 5.221 9.972 -11.791 1.00 81.00 103 HIS A C 1
ATOM 762 O O . HIS A 1 103 ? 5.434 10.356 -12.948 1.00 81.00 103 HIS A O 1
ATOM 768 N N . LEU A 1 104 ? 4.035 9.521 -11.398 1.00 86.88 104 LEU A N 1
ATOM 769 C CA . LEU A 1 104 ? 2.875 9.357 -12.255 1.00 86.88 104 LEU A CA 1
ATOM 770 C C . LEU A 1 104 ? 1.741 10.287 -11.813 1.00 86.88 104 LEU A C 1
ATOM 772 O O . LEU A 1 104 ? 1.283 10.234 -10.671 1.00 86.88 104 LEU A O 1
ATOM 776 N N . ILE A 1 105 ? 1.243 11.105 -12.736 1.00 86.50 105 ILE A N 1
ATOM 777 C CA . ILE A 1 105 ? 0.035 11.905 -12.539 1.00 86.50 105 ILE A CA 1
ATOM 778 C C . ILE A 1 105 ? -1.181 11.070 -12.934 1.00 86.50 105 ILE A C 1
ATOM 780 O O . ILE A 1 105 ? -1.206 10.436 -13.993 1.00 86.50 105 ILE A O 1
ATOM 784 N N . ARG A 1 106 ? -2.201 11.092 -12.074 1.00 88.56 106 ARG A N 1
ATOM 785 C CA . ARG A 1 106 ? -3.490 10.433 -12.290 1.00 88.56 106 ARG A CA 1
ATOM 786 C C . ARG A 1 106 ? -4.632 11.444 -12.250 1.00 88.56 106 ARG A C 1
ATOM 788 O O . ARG A 1 106 ? -4.594 12.420 -11.502 1.00 88.56 106 ARG A O 1
ATOM 795 N N . GLU A 1 107 ? -5.666 11.184 -13.037 1.00 86.81 107 GLU A N 1
ATOM 796 C CA . GLU A 1 107 ? -6.950 11.875 -12.959 1.00 86.81 107 GLU A CA 1
ATOM 797 C C . GLU A 1 107 ? -7.721 11.525 -11.678 1.00 86.81 107 GLU A C 1
ATOM 799 O O . GLU A 1 107 ? -7.393 10.586 -10.951 1.00 86.81 107 GLU A O 1
ATOM 804 N N . ARG A 1 108 ? -8.822 12.246 -11.416 1.00 82.06 108 ARG A N 1
ATOM 805 C CA . ARG A 1 108 ? -9.720 11.963 -10.277 1.00 82.06 108 ARG A CA 1
ATOM 806 C C . ARG A 1 108 ? -10.317 10.553 -10.304 1.00 82.06 108 ARG A C 1
ATOM 808 O O . ARG A 1 108 ? -10.645 10.017 -9.251 1.00 82.06 108 ARG A O 1
ATOM 815 N N . ASN A 1 109 ? -10.483 9.972 -11.490 1.00 81.44 109 ASN A N 1
ATOM 816 C CA . ASN A 1 109 ? -10.950 8.594 -11.681 1.00 81.44 109 ASN A CA 1
ATOM 817 C C . ASN A 1 109 ? -9.838 7.547 -11.438 1.00 81.44 109 ASN A C 1
ATOM 819 O O . ASN A 1 109 ? -10.100 6.352 -11.540 1.00 81.44 109 ASN A O 1
ATOM 823 N N . GLY A 1 110 ? -8.615 7.985 -11.119 1.00 84.06 110 GLY A N 1
ATOM 824 C CA . GLY A 1 110 ? -7.453 7.135 -10.899 1.00 84.06 110 GLY A CA 1
ATOM 825 C C . GLY A 1 110 ? -6.714 6.733 -12.175 1.00 84.06 110 GLY A C 1
ATOM 826 O O . GLY A 1 110 ? -5.699 6.056 -12.064 1.00 84.06 110 GLY A O 1
ATOM 827 N N . GLN A 1 111 ? -7.158 7.131 -13.370 1.00 87.56 111 GLN A N 1
ATOM 828 C CA . GLN A 1 111 ? -6.471 6.792 -14.619 1.00 87.56 111 GLN A CA 1
ATOM 829 C C . GLN A 1 111 ? -5.174 7.598 -14.778 1.00 87.56 111 GLN A C 1
ATOM 831 O O . GLN A 1 111 ? -5.168 8.797 -14.490 1.00 87.56 111 GLN A O 1
ATOM 836 N N . PRO A 1 112 ? -4.070 6.972 -15.215 1.00 90.25 112 PRO A N 1
ATOM 837 C CA . PRO A 1 112 ? -2.814 7.671 -15.441 1.00 90.25 112 PRO A CA 1
ATOM 838 C C . PRO A 1 112 ? -2.882 8.552 -16.688 1.00 90.25 112 PRO A C 1
ATOM 840 O O . PRO A 1 112 ? -3.353 8.116 -17.735 1.00 90.25 112 PRO A O 1
ATOM 843 N N . THR A 1 113 ? -2.369 9.776 -16.580 1.00 89.62 113 THR A N 1
ATOM 844 C CA . THR A 1 113 ? -2.345 10.749 -17.685 1.00 89.62 113 THR A CA 1
ATOM 845 C C . THR A 1 113 ? -0.939 11.066 -18.153 1.00 89.62 113 THR A C 1
ATOM 847 O O . THR A 1 113 ? -0.672 11.049 -19.353 1.00 89.62 113 THR A O 1
ATOM 850 N N . THR A 1 114 ? -0.024 11.307 -17.214 1.00 89.19 114 THR A N 1
ATOM 851 C CA . THR A 1 114 ? 1.354 11.684 -17.532 1.00 89.19 114 THR A CA 1
ATOM 852 C C . THR A 1 114 ? 2.322 10.978 -16.603 1.00 89.19 114 THR A C 1
ATOM 854 O O . THR A 1 114 ? 2.144 10.986 -15.389 1.00 89.19 114 THR A O 1
ATOM 857 N N . MET A 1 115 ? 3.374 10.399 -17.174 1.00 91.06 115 MET A N 1
ATOM 858 C CA . MET A 1 115 ? 4.507 9.857 -16.430 1.00 91.06 115 MET A CA 1
ATOM 859 C C . MET A 1 115 ? 5.695 10.792 -16.614 1.00 91.06 115 MET A C 1
ATOM 861 O O . MET A 1 115 ? 6.096 11.058 -17.747 1.00 91.06 115 MET A O 1
ATOM 865 N N . TYR A 1 116 ? 6.261 11.273 -15.516 1.00 89.75 116 TYR A N 1
ATOM 866 C CA . TYR A 1 116 ? 7.498 12.038 -15.515 1.00 89.75 116 TYR A CA 1
ATOM 867 C C . TYR A 1 116 ? 8.628 11.140 -15.041 1.00 89.75 116 TYR A C 1
ATOM 869 O O . TYR A 1 116 ? 8.536 10.520 -13.986 1.00 89.75 116 TYR A O 1
ATOM 877 N N . LEU A 1 117 ? 9.698 11.077 -15.827 1.00 89.06 117 LEU A N 1
ATOM 878 C CA . LEU A 1 117 ? 10.886 10.307 -15.494 1.00 89.06 117 LEU A CA 1
ATOM 879 C C . LEU A 1 117 ? 12.051 11.250 -15.266 1.00 89.06 117 LEU A C 1
ATOM 881 O O . LEU A 1 117 ? 12.443 12.018 -16.153 1.00 89.06 117 LEU A O 1
ATOM 885 N N . TYR A 1 118 ? 12.625 11.161 -14.075 1.00 86.44 118 TYR A N 1
ATOM 886 C CA . TYR A 1 118 ? 13.821 11.909 -13.766 1.00 86.44 118 TYR A CA 1
ATOM 887 C C . TYR A 1 118 ? 15.015 11.326 -14.539 1.00 86.44 118 TYR A C 1
ATOM 889 O O . TYR A 1 118 ? 15.197 10.107 -14.542 1.00 86.44 118 TYR A O 1
ATOM 897 N N . PRO A 1 119 ? 15.852 12.151 -15.201 1.00 86.38 119 PRO A N 1
ATOM 898 C CA . PRO A 1 119 ? 16.936 11.649 -16.042 1.00 86.38 119 PRO A CA 1
ATOM 899 C C . PRO A 1 119 ? 17.961 10.801 -15.292 1.00 86.38 119 PRO A C 1
ATOM 901 O O . PRO A 1 119 ? 18.529 9.898 -15.893 1.00 86.38 119 PRO A O 1
ATOM 904 N N . PHE A 1 120 ? 18.184 11.073 -14.005 1.00 80.31 120 PHE A N 1
ATOM 905 C CA . PHE A 1 120 ? 19.130 10.350 -13.155 1.00 80.31 120 PHE A CA 1
ATOM 906 C C . PHE A 1 120 ? 18.462 10.003 -11.829 1.00 80.31 120 PHE A C 1
ATOM 908 O O . PHE A 1 120 ? 18.445 10.822 -10.911 1.00 80.31 120 PHE A O 1
ATOM 915 N N . ALA A 1 121 ? 17.873 8.815 -11.733 1.00 69.06 121 ALA A N 1
ATOM 916 C CA . ALA A 1 121 ? 17.163 8.423 -10.527 1.00 69.06 121 ALA A CA 1
ATOM 917 C C . ALA A 1 121 ? 18.102 8.387 -9.318 1.00 69.06 121 ALA A C 1
ATOM 919 O O . ALA A 1 121 ? 19.220 7.856 -9.373 1.00 69.06 121 ALA A O 1
ATOM 920 N N . SER A 1 122 ? 17.634 8.955 -8.207 1.00 58.78 122 SER A N 1
ATOM 921 C CA . SER A 1 122 ? 18.351 8.844 -6.951 1.00 58.78 122 SER A CA 1
ATOM 922 C C . SER A 1 122 ? 18.246 7.388 -6.485 1.00 58.78 122 SER A C 1
ATOM 924 O O . SER A 1 122 ? 17.185 6.903 -6.110 1.00 58.78 122 SER A O 1
ATOM 926 N N . ASN A 1 123 ? 19.371 6.671 -6.520 1.00 59.28 123 ASN A N 1
ATOM 927 C CA . ASN A 1 123 ? 19.498 5.328 -5.950 1.00 59.28 123 ASN A CA 1
ATOM 928 C C . ASN A 1 123 ? 18.746 4.218 -6.711 1.00 59.28 123 ASN A C 1
ATOM 930 O O . ASN A 1 123 ? 18.169 3.352 -6.083 1.00 59.28 123 ASN A O 1
ATOM 934 N N . ALA A 1 124 ? 18.733 4.227 -8.041 1.00 72.88 124 ALA A N 1
ATOM 935 C CA . ALA A 1 124 ? 18.471 3.040 -8.861 1.00 72.88 124 ALA A CA 1
ATOM 936 C C . ALA A 1 124 ? 19.049 3.270 -10.263 1.00 72.88 124 ALA A C 1
ATOM 938 O O . ALA A 1 124 ? 19.255 4.412 -10.686 1.00 72.88 124 ALA A O 1
ATOM 939 N N . GLY A 1 125 ? 19.319 2.201 -11.006 1.00 80.62 125 GLY A N 1
ATOM 940 C CA . GLY A 1 125 ? 19.676 2.293 -12.419 1.00 80.62 125 GLY A CA 1
ATOM 941 C C . GLY A 1 125 ? 18.471 2.706 -13.270 1.00 80.62 125 GLY A C 1
ATOM 942 O O . GLY A 1 125 ? 17.349 2.296 -12.983 1.00 80.62 125 GLY A O 1
ATOM 943 N N . ALA A 1 126 ? 18.703 3.457 -14.355 1.00 86.94 126 ALA A N 1
ATOM 944 C CA . ALA A 1 126 ? 17.643 3.959 -15.243 1.00 86.94 126 ALA A CA 1
ATOM 945 C C . ALA A 1 126 ? 16.582 2.919 -15.624 1.00 86.94 126 ALA A C 1
ATOM 947 O O . ALA A 1 126 ? 15.394 3.226 -15.596 1.00 86.94 126 ALA A O 1
ATOM 948 N N . LEU A 1 127 ? 16.994 1.699 -15.980 1.00 90.00 127 LEU A N 1
ATOM 949 C CA . LEU A 1 127 ? 16.055 0.657 -16.392 1.00 90.00 127 LEU A CA 1
ATOM 950 C C . LEU A 1 127 ? 15.123 0.234 -15.243 1.00 90.00 127 LEU A C 1
ATOM 952 O O . LEU A 1 127 ? 13.922 0.121 -15.463 1.00 90.00 127 LEU A O 1
ATOM 956 N N . HIS A 1 128 ? 15.654 0.073 -14.026 1.00 90.06 128 HIS A N 1
ATOM 957 C CA . HIS A 1 128 ? 14.852 -0.275 -12.848 1.00 90.06 128 HIS A CA 1
ATOM 958 C C . HIS A 1 128 ? 13.898 0.856 -12.462 1.00 90.06 128 HIS A C 1
ATOM 960 O O . HIS A 1 128 ? 12.740 0.609 -12.149 1.00 90.06 128 HIS A O 1
ATOM 966 N N . THR A 1 129 ? 14.329 2.115 -12.579 1.00 88.88 129 THR A N 1
ATOM 967 C CA . THR A 1 129 ? 13.425 3.262 -12.409 1.00 88.88 129 THR A CA 1
ATOM 968 C C . THR A 1 129 ? 12.278 3.222 -13.411 1.00 88.88 129 THR A C 1
ATOM 970 O O . THR A 1 129 ? 11.129 3.414 -13.034 1.00 88.88 129 THR A O 1
ATOM 973 N N . VAL A 1 130 ? 12.558 2.934 -14.686 1.00 92.44 130 VAL A N 1
ATOM 974 C CA . VAL A 1 130 ? 11.497 2.784 -15.690 1.00 92.44 130 VAL A CA 1
ATOM 975 C C . VAL A 1 130 ? 10.566 1.629 -15.314 1.00 92.44 130 VAL A C 1
ATOM 977 O O . VAL A 1 130 ? 9.353 1.793 -15.388 1.00 92.44 130 VAL A O 1
ATOM 980 N N . HIS A 1 131 ? 11.095 0.479 -14.893 1.00 94.56 131 HIS A N 1
ATOM 981 C CA . HIS A 1 131 ? 10.281 -0.646 -14.420 1.00 94.56 131 HIS A CA 1
ATOM 982 C C . HIS A 1 131 ? 9.344 -0.248 -13.287 1.00 94.56 131 HIS A C 1
ATOM 984 O O . HIS A 1 131 ? 8.143 -0.478 -13.399 1.00 94.56 131 HIS A O 1
ATOM 990 N N . HIS A 1 132 ? 9.885 0.383 -12.248 1.00 93.25 132 HIS A N 1
ATOM 991 C CA . HIS A 1 132 ? 9.143 0.854 -11.087 1.00 93.25 132 HIS A CA 1
ATOM 992 C C . HIS A 1 132 ? 7.988 1.778 -11.505 1.00 93.25 132 HIS A C 1
ATOM 994 O O . HIS A 1 132 ? 6.823 1.497 -11.228 1.00 93.25 132 HIS A O 1
ATOM 1000 N N . GLU A 1 133 ? 8.269 2.821 -12.285 1.00 93.12 133 GLU A N 1
ATOM 1001 C CA . GLU A 1 133 ? 7.240 3.781 -12.700 1.00 93.12 133 GLU A CA 1
ATOM 1002 C C . GLU A 1 133 ? 6.197 3.181 -13.649 1.00 93.12 133 GLU A C 1
ATOM 1004 O O . GLU A 1 133 ? 5.015 3.529 -13.593 1.00 93.12 133 GLU A O 1
ATOM 1009 N N . TYR A 1 134 ? 6.588 2.244 -14.516 1.00 95.56 134 TYR A N 1
ATOM 1010 C CA . TYR A 1 134 ? 5.621 1.546 -15.359 1.00 95.56 134 TYR A CA 1
ATOM 1011 C C . TYR A 1 134 ? 4.755 0.569 -14.570 1.00 95.56 134 TYR A C 1
ATOM 1013 O O . TYR A 1 134 ? 3.572 0.468 -14.885 1.00 95.56 134 TYR A O 1
ATOM 1021 N N . VAL A 1 135 ? 5.284 -0.104 -13.544 1.00 96.56 135 VAL A N 1
ATOM 1022 C CA . VAL A 1 135 ? 4.475 -0.926 -12.631 1.00 96.56 135 VAL A CA 1
ATOM 1023 C C . VAL A 1 135 ? 3.485 -0.048 -11.862 1.00 96.56 135 VAL A C 1
ATOM 1025 O O . VAL A 1 135 ? 2.300 -0.392 -11.792 1.00 96.56 135 VAL A O 1
ATOM 1028 N N . HIS A 1 136 ? 3.919 1.126 -11.388 1.00 94.69 136 HIS A N 1
ATOM 1029 C CA . HIS A 1 136 ? 3.007 2.140 -10.857 1.00 94.69 136 HIS A CA 1
ATOM 1030 C C . HIS A 1 136 ? 1.943 2.496 -11.879 1.00 94.69 136 HIS A C 1
ATOM 1032 O O . HIS A 1 136 ? 0.770 2.486 -11.530 1.00 94.69 136 HIS A O 1
ATOM 1038 N N . CYS A 1 137 ? 2.308 2.753 -13.139 1.00 95.50 137 CYS A N 1
ATOM 1039 C CA . CYS A 1 137 ? 1.351 3.058 -14.201 1.00 95.50 137 CYS A CA 1
ATOM 1040 C C . CYS A 1 137 ? 0.283 1.972 -14.314 1.00 95.50 137 CYS A C 1
ATOM 1042 O O . CYS A 1 137 ? -0.908 2.256 -14.156 1.00 95.50 137 CYS A O 1
ATOM 1044 N N . VAL A 1 138 ? 0.712 0.730 -14.545 1.00 96.12 138 VAL A N 1
ATOM 1045 C CA . VAL A 1 138 ? -0.184 -0.394 -14.838 1.00 96.12 138 VAL A CA 1
ATOM 1046 C C . VAL A 1 138 ? -0.920 -0.926 -13.605 1.00 96.12 138 VAL A C 1
ATOM 1048 O O . VAL A 1 138 ? -1.706 -1.861 -13.729 1.00 96.12 138 VAL A O 1
ATOM 1051 N N . THR A 1 139 ? -0.703 -0.334 -12.426 1.00 96.25 139 THR A N 1
ATOM 1052 C CA . THR A 1 139 ? -1.520 -0.610 -11.242 1.00 96.25 139 THR A CA 1
ATOM 1053 C C . THR A 1 139 ? -2.968 -0.235 -11.542 1.00 96.25 139 THR A C 1
ATOM 1055 O O . THR A 1 139 ? -3.269 0.912 -11.897 1.00 96.25 139 THR A O 1
ATOM 1058 N N . HIS A 1 140 ? -3.873 -1.198 -11.386 1.00 96.25 140 HIS A N 1
ATOM 1059 C CA . HIS A 1 140 ? -5.274 -1.011 -11.717 1.00 96.25 140 HIS A CA 1
ATOM 1060 C C . HIS A 1 140 ? -5.920 0.054 -10.810 1.00 96.25 140 HIS A C 1
ATOM 1062 O O . HIS A 1 140 ? -5.783 -0.031 -9.584 1.00 96.25 140 HIS A O 1
ATOM 1068 N N . PRO A 1 141 ? -6.709 1.007 -11.349 1.00 93.94 141 PRO A N 1
ATOM 1069 C CA . PRO A 1 141 ? -7.368 2.042 -10.543 1.00 93.94 141 PRO A CA 1
ATOM 1070 C C . PRO A 1 141 ? -8.272 1.486 -9.435 1.00 93.94 141 PRO A C 1
ATOM 1072 O O . PRO A 1 141 ? -8.391 2.079 -8.367 1.00 93.94 141 PRO A O 1
ATOM 1075 N N . GLY A 1 142 ? -8.895 0.327 -9.666 1.00 94.50 142 GLY A N 1
ATOM 1076 C CA . GLY A 1 142 ? -9.680 -0.384 -8.653 1.00 94.50 142 GLY A CA 1
ATOM 1077 C C . GLY A 1 142 ? -8.845 -0.828 -7.446 1.00 94.50 142 GLY A C 1
ATOM 1078 O O . GLY A 1 142 ? -9.278 -0.636 -6.310 1.00 94.50 142 GLY A O 1
ATOM 1079 N N . PHE A 1 143 ? -7.636 -1.350 -7.680 1.00 95.81 143 PHE A N 1
ATOM 1080 C CA . PHE A 1 143 ? -6.711 -1.725 -6.610 1.00 95.81 143 PHE A CA 1
ATOM 1081 C C . PHE A 1 143 ? -6.184 -0.490 -5.882 1.00 95.81 143 PHE A C 1
ATOM 1083 O O . PHE A 1 143 ? -6.294 -0.414 -4.661 1.00 95.81 143 PHE A O 1
ATOM 1090 N N . ASP A 1 144 ? -5.705 0.513 -6.628 1.00 93.56 144 ASP A N 1
ATOM 1091 C CA . ASP A 1 144 ? -5.227 1.791 -6.084 1.00 93.56 144 ASP A CA 1
ATOM 1092 C C . ASP A 1 144 ? -6.293 2.453 -5.189 1.00 93.56 144 ASP A C 1
ATOM 1094 O O . ASP A 1 144 ? -6.037 2.800 -4.035 1.00 93.56 144 ASP A O 1
ATOM 1098 N N . LYS A 1 145 ? -7.545 2.525 -5.658 1.00 92.94 145 LYS A N 1
ATOM 1099 C CA . LYS A 1 145 ? -8.679 3.039 -4.876 1.00 92.94 145 LYS A CA 1
ATOM 1100 C C . LYS A 1 145 ? -8.946 2.223 -3.611 1.00 92.94 145 LYS A C 1
ATOM 1102 O O . LYS A 1 145 ? -9.286 2.809 -2.581 1.00 92.94 145 LYS A O 1
ATOM 1107 N N . ALA A 1 146 ? -8.843 0.897 -3.679 1.00 92.81 146 ALA A N 1
ATOM 1108 C CA . ALA A 1 146 ? -9.055 0.033 -2.523 1.00 92.81 146 ALA A CA 1
ATOM 1109 C C . ALA A 1 146 ? -7.977 0.263 -1.456 1.00 92.81 146 ALA A C 1
ATOM 1111 O O . ALA A 1 146 ? -8.309 0.438 -0.284 1.00 92.81 146 ALA A O 1
ATOM 1112 N N . ILE A 1 147 ? -6.704 0.344 -1.852 1.00 92.62 147 ILE A N 1
ATOM 1113 C CA . ILE A 1 147 ? -5.604 0.529 -0.903 1.00 92.62 147 ILE A CA 1
ATOM 1114 C C . ILE A 1 147 ? -5.515 1.953 -0.357 1.00 92.62 147 ILE A C 1
ATOM 1116 O O . ILE A 1 147 ? -5.140 2.100 0.798 1.00 92.62 147 ILE A O 1
ATOM 1120 N N . ARG A 1 148 ? -5.916 2.992 -1.111 1.00 90.50 148 ARG A N 1
ATOM 1121 C CA . ARG A 1 148 ? -5.918 4.407 -0.666 1.00 90.50 148 ARG A CA 1
ATOM 1122 C C . ARG A 1 148 ? -6.746 4.680 0.585 1.00 90.50 148 ARG A C 1
ATOM 1124 O O . ARG A 1 148 ? -6.557 5.711 1.221 1.00 90.50 148 ARG A O 1
ATOM 1131 N N . LYS A 1 149 ? -7.659 3.774 0.932 1.00 86.44 149 LYS A N 1
ATOM 1132 C CA . LYS A 1 149 ? -8.436 3.831 2.176 1.00 86.44 149 LYS A CA 1
ATOM 1133 C C . LYS A 1 149 ? -7.633 3.382 3.403 1.00 86.44 149 LYS A C 1
ATOM 1135 O O . LYS A 1 149 ? -8.090 3.586 4.521 1.00 86.44 149 LYS A O 1
ATOM 1140 N N . SER A 1 150 ? -6.471 2.764 3.197 1.00 87.44 150 SER A N 1
ATOM 1141 C CA . SER A 1 150 ? -5.545 2.378 4.256 1.00 87.44 150 SER A CA 1
ATOM 1142 C C . SER A 1 150 ? -4.653 3.543 4.670 1.00 87.44 150 SER A C 1
ATOM 1144 O O . SER A 1 150 ? -4.089 4.223 3.814 1.00 87.44 150 SER A O 1
ATOM 1146 N N . GLU A 1 151 ? -4.366 3.668 5.964 1.00 84.56 151 GLU A N 1
ATOM 1147 C CA . GLU A 1 151 ? -3.276 4.526 6.466 1.00 84.56 151 GLU A CA 1
ATOM 1148 C C . GLU A 1 151 ? -1.881 4.122 5.943 1.00 84.56 151 GLU A C 1
ATOM 1150 O O . GLU A 1 151 ? -0.913 4.878 6.049 1.00 84.56 151 GLU A O 1
ATOM 1155 N N . HIS A 1 152 ? -1.758 2.926 5.366 1.00 87.94 152 HIS A N 1
ATOM 1156 C CA . HIS A 1 152 ? -0.522 2.393 4.800 1.00 87.94 152 HIS A CA 1
ATOM 1157 C C . HIS A 1 152 ? -0.465 2.436 3.274 1.00 87.94 152 HIS A C 1
ATOM 1159 O O . HIS A 1 152 ? 0.453 1.863 2.690 1.00 87.94 152 HIS A O 1
ATOM 1165 N N . TRP A 1 153 ? -1.407 3.109 2.609 1.00 90.12 153 TRP A N 1
ATOM 1166 C CA . TRP A 1 153 ? -1.543 3.024 1.154 1.00 90.12 153 TRP A CA 1
ATOM 1167 C C . TRP A 1 153 ? -0.249 3.328 0.391 1.00 90.12 153 TRP A C 1
ATOM 1169 O O . TRP A 1 153 ? 0.073 2.613 -0.552 1.00 90.12 153 TRP A O 1
ATOM 1179 N N . ARG A 1 154 ? 0.528 4.332 0.831 1.00 89.31 154 ARG A N 1
ATOM 1180 C CA . ARG A 1 154 ? 1.810 4.693 0.200 1.00 89.31 154 ARG A CA 1
ATOM 1181 C C . ARG A 1 154 ? 2.813 3.555 0.300 1.00 89.31 154 ARG A C 1
ATOM 1183 O O . ARG A 1 154 ? 3.340 3.115 -0.707 1.00 89.31 154 ARG A O 1
ATOM 1190 N N . THR A 1 155 ? 3.054 3.044 1.507 1.00 91.25 155 THR A N 1
ATOM 1191 C CA . THR A 1 155 ? 4.053 1.984 1.694 1.00 91.25 155 THR A CA 1
ATOM 1192 C C . THR A 1 155 ? 3.613 0.665 1.078 1.00 91.25 155 THR A C 1
ATOM 1194 O O . THR A 1 155 ? 4.467 -0.092 0.639 1.00 91.25 155 THR A O 1
ATOM 1197 N N . LEU A 1 156 ? 2.309 0.382 1.027 1.00 93.31 156 LEU A N 1
ATOM 1198 C CA . LEU A 1 156 ? 1.767 -0.785 0.333 1.00 93.31 156 LEU A CA 1
ATOM 1199 C C . LEU A 1 156 ? 1.973 -0.687 -1.183 1.00 93.31 156 LEU A C 1
ATOM 1201 O O . LEU A 1 156 ? 2.439 -1.646 -1.794 1.00 93.31 156 LEU A O 1
ATOM 1205 N N . ASN A 1 157 ? 1.663 0.469 -1.773 1.00 93.19 157 ASN A N 1
ATOM 1206 C CA . ASN A 1 157 ? 1.838 0.708 -3.201 1.00 93.19 157 ASN A CA 1
ATOM 1207 C C . ASN A 1 157 ? 3.321 0.639 -3.598 1.00 93.19 157 ASN A C 1
ATOM 1209 O O . ASN A 1 157 ? 3.662 -0.170 -4.452 1.00 93.19 157 ASN A O 1
ATOM 1213 N N . GLU A 1 158 ? 4.207 1.363 -2.907 1.00 91.06 158 GLU A N 1
ATOM 1214 C CA . GLU A 1 158 ? 5.651 1.319 -3.183 1.00 91.06 158 GLU A CA 1
ATOM 1215 C C . GLU A 1 158 ? 6.255 -0.076 -2.975 1.00 91.06 158 GLU A C 1
ATOM 1217 O O . GLU A 1 158 ? 7.061 -0.529 -3.782 1.00 91.06 158 GLU A O 1
ATOM 1222 N N . ALA A 1 159 ? 5.851 -0.799 -1.920 1.00 94.00 159 ALA A N 1
ATOM 1223 C CA . ALA A 1 159 ? 6.370 -2.141 -1.656 1.00 94.00 159 ALA A CA 1
ATOM 1224 C C . ALA A 1 159 ? 6.029 -3.128 -2.777 1.00 94.00 159 ALA A C 1
ATOM 1226 O O . ALA A 1 159 ? 6.882 -3.923 -3.167 1.00 94.00 159 ALA A O 1
ATOM 1227 N N . LEU A 1 160 ? 4.786 -3.096 -3.267 1.00 96.19 160 LEU A N 1
ATOM 1228 C CA . LEU A 1 160 ? 4.333 -3.967 -4.348 1.00 96.19 160 LEU A CA 1
ATOM 1229 C C . LEU A 1 160 ? 4.949 -3.567 -5.685 1.00 96.19 160 LEU A C 1
ATOM 1231 O O . LEU A 1 160 ? 5.409 -4.440 -6.419 1.00 96.19 160 LEU A O 1
ATOM 1235 N N . THR A 1 161 ? 5.009 -2.267 -5.975 1.00 94.38 161 THR A N 1
ATOM 1236 C CA . THR A 1 161 ? 5.638 -1.759 -7.193 1.00 94.38 161 THR A CA 1
ATOM 1237 C C . THR A 1 161 ? 7.100 -2.172 -7.268 1.00 94.38 161 THR A C 1
ATOM 1239 O O . THR A 1 161 ? 7.522 -2.757 -8.266 1.00 94.38 161 THR A O 1
ATOM 1242 N N . GLU A 1 162 ? 7.854 -1.945 -6.194 1.00 92.88 162 GLU A N 1
ATOM 1243 C CA . GLU A 1 162 ? 9.257 -2.331 -6.124 1.00 92.88 162 GLU A CA 1
ATOM 1244 C C . GLU A 1 162 ? 9.427 -3.848 -6.255 1.00 92.88 162 GLU A C 1
ATOM 1246 O O . GLU A 1 162 ? 10.209 -4.322 -7.076 1.00 92.88 162 GLU A O 1
ATOM 1251 N N . TYR A 1 163 ? 8.623 -4.622 -5.519 1.00 95.12 163 TYR A N 1
ATOM 1252 C CA . TYR A 1 163 ? 8.659 -6.081 -5.570 1.00 95.12 163 TYR A CA 1
ATOM 1253 C C . TYR A 1 163 ? 8.412 -6.641 -6.977 1.00 95.12 163 TYR A C 1
ATOM 1255 O O . TYR A 1 163 ? 9.068 -7.605 -7.374 1.00 95.12 163 TYR A O 1
ATOM 1263 N N . PHE A 1 164 ? 7.497 -6.054 -7.752 1.00 96.88 164 PHE A N 1
ATOM 1264 C CA . PHE A 1 164 ? 7.275 -6.456 -9.140 1.00 96.88 164 PHE A CA 1
ATOM 1265 C C . PHE A 1 164 ? 8.371 -5.955 -10.083 1.00 96.88 164 PHE A C 1
ATOM 1267 O O . PHE A 1 164 ? 8.775 -6.706 -10.971 1.00 96.88 164 PHE A O 1
ATOM 1274 N N . ALA A 1 165 ? 8.883 -4.736 -9.890 1.00 94.56 165 ALA A N 1
ATOM 1275 C CA . ALA A 1 165 ? 9.999 -4.208 -10.674 1.00 94.56 165 ALA A CA 1
ATOM 1276 C C . ALA A 1 165 ? 11.259 -5.077 -10.517 1.00 94.56 165 ALA A C 1
ATOM 1278 O O . ALA A 1 165 ? 11.920 -5.406 -11.501 1.00 94.56 165 ALA A O 1
ATOM 1279 N N . ASP A 1 166 ? 11.528 -5.578 -9.311 1.00 92.75 166 ASP A N 1
ATOM 1280 C CA . ASP A 1 166 ? 12.644 -6.490 -9.050 1.00 92.75 166 ASP A CA 1
ATOM 1281 C C . ASP A 1 166 ? 12.570 -7.817 -9.808 1.00 92.75 166 ASP A C 1
ATOM 1283 O O . ASP A 1 166 ? 13.610 -8.434 -10.065 1.00 92.75 166 ASP A O 1
ATOM 1287 N N . GLN A 1 167 ? 11.369 -8.269 -10.179 1.00 94.88 167 GLN A N 1
ATOM 1288 C CA . GLN A 1 167 ? 11.176 -9.497 -10.958 1.00 94.88 167 GLN A CA 1
ATOM 1289 C C . GLN A 1 167 ? 11.545 -9.318 -12.440 1.00 94.88 167 GLN A C 1
ATOM 1291 O O . GLN A 1 167 ? 11.672 -10.312 -13.157 1.00 94.88 167 GLN A O 1
ATOM 1296 N N . LEU A 1 168 ? 11.726 -8.081 -12.914 1.00 96.12 168 LEU A N 1
ATOM 1297 C CA . LEU A 1 168 ? 12.016 -7.774 -14.316 1.00 96.12 168 LEU A CA 1
ATOM 1298 C C . LEU A 1 168 ? 13.520 -7.881 -14.641 1.00 96.12 168 LEU A C 1
ATOM 1300 O O . LEU A 1 168 ? 14.354 -7.869 -13.734 1.00 96.12 168 LEU A O 1
ATOM 1304 N N . PRO A 1 169 ? 13.922 -8.026 -15.918 1.00 94.06 169 PRO A N 1
ATOM 1305 C CA . PRO A 1 169 ? 15.334 -8.157 -16.293 1.00 94.06 169 PRO A CA 1
ATOM 1306 C C . PRO A 1 169 ? 16.180 -6.944 -15.878 1.00 94.06 169 PRO A C 1
ATOM 1308 O O . PRO A 1 169 ? 15.793 -5.812 -16.109 1.00 94.06 169 PRO A O 1
ATOM 1311 N N . GLY A 1 170 ? 17.365 -7.149 -15.304 1.00 86.06 170 GLY A N 1
ATOM 1312 C CA . GLY A 1 170 ? 18.253 -6.042 -14.932 1.00 86.06 170 GLY A CA 1
ATOM 1313 C C . GLY A 1 170 ? 19.421 -6.495 -14.064 1.00 86.06 170 GLY A C 1
ATOM 1314 O O . GLY A 1 170 ? 19.376 -7.573 -13.467 1.00 86.06 170 GLY A O 1
ATOM 1315 N N . SER A 1 171 ? 20.479 -5.685 -13.991 1.00 81.38 171 SER A N 1
ATOM 1316 C CA . SER A 1 171 ? 21.630 -5.987 -13.136 1.00 81.38 171 SER A CA 1
ATOM 1317 C C . SER A 1 171 ? 21.279 -5.787 -11.661 1.00 81.38 171 SER A C 1
ATOM 1319 O O . SER A 1 171 ? 20.554 -4.862 -11.310 1.00 81.38 171 SER A O 1
ATOM 1321 N N . TRP A 1 172 ? 21.820 -6.629 -10.776 1.00 74.50 172 TRP A N 1
ATOM 1322 C CA . TRP A 1 172 ? 21.527 -6.542 -9.340 1.00 74.50 172 TRP A CA 1
ATOM 1323 C C . TRP A 1 172 ? 21.938 -5.191 -8.734 1.00 74.50 172 TRP A C 1
ATOM 1325 O O . TRP A 1 172 ? 21.201 -4.651 -7.922 1.00 74.50 172 TRP A O 1
ATOM 1335 N N . ILE A 1 173 ? 23.065 -4.612 -9.171 1.00 72.94 173 ILE A N 1
ATOM 1336 C CA . ILE A 1 173 ? 23.520 -3.281 -8.729 1.00 72.94 173 ILE A CA 1
ATOM 1337 C C . ILE A 1 173 ? 22.538 -2.203 -9.188 1.00 72.94 173 ILE A C 1
ATOM 1339 O O . ILE A 1 173 ? 22.221 -1.302 -8.424 1.00 72.94 173 ILE A O 1
ATOM 1343 N N . GLY A 1 174 ? 22.031 -2.310 -10.420 1.00 74.50 174 GLY A N 1
ATOM 1344 C CA . GLY A 1 174 ? 21.078 -1.352 -10.977 1.00 74.50 174 GLY A CA 1
ATOM 1345 C C . GLY A 1 174 ? 19.687 -1.419 -10.346 1.00 74.50 174 GLY A C 1
ATOM 1346 O O . GLY A 1 174 ? 18.905 -0.498 -10.549 1.00 74.50 174 GLY A O 1
ATOM 1347 N N . LYS A 1 175 ? 19.381 -2.475 -9.589 1.00 82.25 175 LYS A N 1
ATOM 1348 C CA . LYS A 1 175 ? 18.123 -2.617 -8.844 1.00 82.25 175 LYS A CA 1
ATOM 1349 C C . LYS A 1 175 ? 18.217 -2.145 -7.397 1.00 82.25 175 LYS A C 1
ATOM 1351 O O . LYS A 1 175 ? 17.189 -1.957 -6.769 1.00 82.25 175 LYS A O 1
ATOM 1356 N N . LEU A 1 176 ? 19.428 -1.967 -6.863 1.00 72.00 176 LEU A N 1
ATOM 1357 C CA . LEU A 1 176 ? 19.592 -1.514 -5.486 1.00 72.00 176 LEU A CA 1
ATOM 1358 C C . LEU A 1 176 ? 19.089 -0.084 -5.333 1.00 72.00 176 LEU A C 1
ATOM 1360 O O . LEU A 1 176 ? 19.623 0.820 -5.980 1.00 72.00 176 LEU A O 1
ATOM 1364 N N . GLY A 1 177 ? 18.143 0.114 -4.416 1.00 71.75 177 GLY A N 1
ATOM 1365 C CA . GLY A 1 177 ? 17.605 1.432 -4.126 1.00 71.75 177 GLY A CA 1
ATOM 1366 C C . GLY A 1 177 ? 17.062 1.666 -2.732 1.00 71.75 177 GLY A C 1
ATOM 1367 O O . GLY A 1 177 ? 17.239 0.867 -1.815 1.00 71.75 177 GLY A O 1
ATOM 1368 N N . VAL A 1 178 ? 16.444 2.838 -2.539 1.00 68.94 178 VAL A N 1
ATOM 1369 C CA . VAL A 1 178 ? 15.983 3.298 -1.213 1.00 68.94 178 VAL A CA 1
ATOM 1370 C C . VAL A 1 178 ? 15.037 2.277 -0.577 1.00 68.94 178 VAL A C 1
ATOM 1372 O O . VAL A 1 178 ? 15.139 1.994 0.620 1.00 68.94 178 VAL A O 1
ATOM 1375 N N . TYR A 1 179 ? 14.178 1.664 -1.391 1.00 71.12 179 TYR A N 1
ATOM 1376 C CA . TYR A 1 179 ? 13.179 0.697 -0.952 1.00 71.12 179 TYR A CA 1
ATOM 1377 C C . TYR A 1 179 ? 13.765 -0.624 -0.423 1.00 71.12 179 TYR A C 1
ATOM 1379 O O . TYR A 1 179 ? 13.113 -1.282 0.392 1.00 71.12 179 TYR A O 1
ATOM 1387 N N . ASP A 1 180 ? 15.010 -0.981 -0.767 1.00 70.25 180 ASP A N 1
ATOM 1388 C CA . ASP A 1 180 ? 15.711 -2.131 -0.169 1.00 70.25 180 ASP A CA 1
ATOM 1389 C C . ASP A 1 180 ? 16.019 -1.933 1.321 1.00 70.25 180 ASP A C 1
ATOM 1391 O O . ASP A 1 180 ? 16.141 -2.898 2.088 1.00 70.25 180 ASP A O 1
ATOM 1395 N N . PHE A 1 181 ? 16.137 -0.672 1.742 1.00 76.31 181 PHE A N 1
ATOM 1396 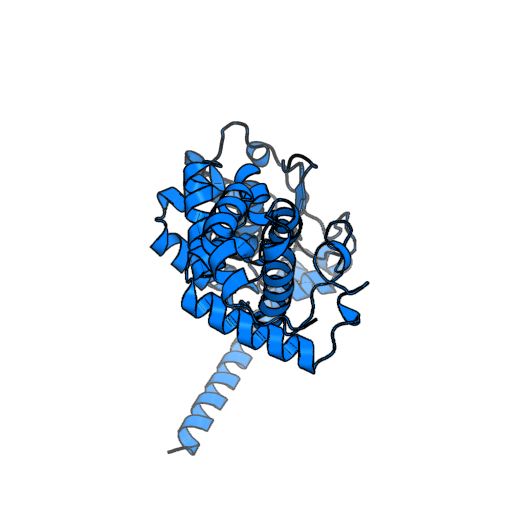C CA . PHE A 1 181 ? 16.483 -0.286 3.108 1.00 76.31 181 PHE A CA 1
ATOM 1397 C C . PHE A 1 181 ? 15.288 0.254 3.894 1.00 76.31 181 PHE A C 1
ATOM 1399 O O . PHE A 1 181 ? 15.337 0.298 5.128 1.00 76.31 181 PHE A O 1
ATOM 1406 N N . SER A 1 182 ? 14.206 0.627 3.209 1.00 81.62 182 SER A N 1
ATOM 1407 C CA . SER A 1 182 ? 12.975 1.095 3.835 1.00 81.62 182 SER A CA 1
ATOM 1408 C C . SER A 1 182 ? 12.315 -0.001 4.684 1.00 81.62 182 SER A C 1
ATOM 1410 O O . SER A 1 182 ? 12.212 -1.171 4.297 1.00 81.62 182 SER A O 1
ATOM 1412 N N . LYS A 1 183 ? 11.829 0.396 5.864 1.00 87.31 183 LYS A N 1
ATOM 1413 C CA . LYS A 1 183 ? 11.137 -0.478 6.816 1.00 87.31 183 LYS A CA 1
ATOM 1414 C C . LYS A 1 183 ? 9.764 0.080 7.167 1.00 87.31 183 LYS A C 1
ATOM 1416 O O . LYS A 1 183 ? 9.581 1.290 7.271 1.00 87.31 183 LYS A O 1
ATOM 1421 N N . LEU A 1 184 ? 8.820 -0.825 7.384 1.00 86.94 184 LEU A N 1
ATOM 1422 C CA . LEU A 1 184 ? 7.537 -0.556 8.016 1.00 86.94 184 LEU A CA 1
ATOM 1423 C C . LEU A 1 184 ? 7.738 -0.273 9.515 1.00 86.94 184 LEU A C 1
ATOM 1425 O O . LEU A 1 184 ? 8.783 -0.596 10.083 1.00 86.94 184 LEU A O 1
ATOM 1429 N N . ALA A 1 185 ? 6.721 0.293 10.172 1.00 82.88 185 ALA A N 1
ATOM 1430 C CA . ALA A 1 185 ? 6.773 0.623 11.603 1.00 82.88 185 ALA A CA 1
ATOM 1431 C C . ALA A 1 185 ? 7.031 -0.607 12.497 1.00 82.88 185 ALA A C 1
ATOM 1433 O O . ALA A 1 185 ? 7.706 -0.504 13.515 1.00 82.88 185 ALA A O 1
ATOM 1434 N N . ASN A 1 186 ? 6.592 -1.792 12.061 1.00 83.75 186 ASN A N 1
ATOM 1435 C CA . ASN A 1 186 ? 6.868 -3.072 12.720 1.00 83.75 186 ASN A CA 1
ATOM 1436 C C . ASN A 1 186 ? 8.284 -3.631 12.436 1.00 83.75 186 ASN A C 1
ATOM 1438 O O . ASN A 1 186 ? 8.580 -4.773 12.773 1.00 83.75 186 ASN A O 1
ATOM 1442 N N . GLY A 1 187 ? 9.159 -2.863 11.776 1.00 86.69 187 GLY A N 1
ATOM 1443 C CA . GLY A 1 187 ? 10.542 -3.232 11.465 1.00 86.69 187 GLY A CA 1
ATOM 1444 C C . GLY A 1 187 ? 10.727 -4.104 10.217 1.00 86.69 187 GLY A C 1
ATOM 1445 O O . GLY A 1 187 ? 11.871 -4.299 9.788 1.00 86.69 187 GLY A O 1
ATOM 1446 N N . LYS A 1 188 ? 9.642 -4.595 9.601 1.00 89.50 188 LYS A N 1
ATOM 1447 C CA . LYS A 1 188 ? 9.688 -5.412 8.378 1.00 89.50 188 LYS A CA 1
ATOM 1448 C C . LYS A 1 188 ? 10.142 -4.569 7.183 1.00 89.50 188 LYS A C 1
ATOM 1450 O O . LYS A 1 188 ? 9.701 -3.435 7.023 1.00 89.50 188 LYS A O 1
ATOM 1455 N N . ARG A 1 189 ? 11.020 -5.101 6.326 1.00 90.31 189 ARG A N 1
ATOM 1456 C CA . ARG A 1 189 ? 11.413 -4.425 5.071 1.00 90.31 189 ARG A CA 1
ATOM 1457 C C . ARG A 1 189 ? 10.243 -4.414 4.086 1.00 90.31 189 ARG A C 1
ATOM 1459 O O . ARG A 1 189 ? 9.535 -5.415 4.005 1.00 90.31 189 ARG A O 1
ATOM 1466 N N . LEU A 1 190 ? 10.078 -3.341 3.307 1.00 89.00 190 LEU A N 1
ATOM 1467 C CA . LEU A 1 190 ? 8.944 -3.210 2.374 1.00 89.00 190 LEU A CA 1
ATOM 1468 C C . LEU A 1 190 ? 8.861 -4.385 1.388 1.00 89.00 190 LEU A C 1
ATOM 1470 O O . LEU A 1 190 ? 7.838 -5.059 1.324 1.00 89.00 190 LEU A O 1
ATOM 1474 N N . LYS A 1 191 ? 9.961 -4.699 0.696 1.00 88.31 191 LYS A N 1
ATOM 1475 C CA . LYS A 1 191 ? 10.014 -5.823 -0.255 1.00 88.31 191 LYS A CA 1
ATOM 1476 C C . LYS A 1 191 ? 9.720 -7.177 0.391 1.00 88.31 191 LYS A C 1
ATOM 1478 O O . LYS A 1 191 ? 9.091 -8.030 -0.223 1.00 88.31 191 LYS A O 1
ATOM 1483 N N . ALA A 1 192 ? 10.143 -7.373 1.642 1.00 92.12 192 ALA A N 1
ATOM 1484 C CA . ALA A 1 192 ? 9.846 -8.601 2.376 1.00 92.12 192 ALA A CA 1
ATOM 1485 C C . ALA A 1 192 ? 8.350 -8.707 2.712 1.00 92.12 192 ALA A C 1
ATOM 1487 O O . ALA A 1 192 ? 7.786 -9.790 2.613 1.00 92.12 192 ALA A O 1
ATOM 1488 N N . ALA A 1 193 ? 7.699 -7.587 3.045 1.00 94.94 193 ALA A N 1
ATOM 1489 C CA . ALA A 1 193 ? 6.254 -7.540 3.252 1.00 94.94 193 ALA A CA 1
ATOM 1490 C C . ALA A 1 193 ? 5.478 -7.877 1.967 1.00 94.94 193 ALA A C 1
ATOM 1492 O O . ALA A 1 193 ? 4.541 -8.668 2.012 1.00 94.94 193 ALA A O 1
ATOM 1493 N N . ALA A 1 194 ? 5.892 -7.339 0.816 1.00 96.12 194 ALA A N 1
ATOM 1494 C CA . ALA A 1 194 ? 5.286 -7.669 -0.475 1.00 96.12 194 ALA A CA 1
ATOM 1495 C C . ALA A 1 194 ? 5.506 -9.140 -0.877 1.00 96.12 194 ALA A C 1
ATOM 1497 O O . ALA A 1 194 ? 4.570 -9.798 -1.326 1.00 96.12 194 ALA A O 1
ATOM 1498 N N . ALA A 1 195 ? 6.705 -9.684 -0.650 1.00 96.12 195 ALA A N 1
ATOM 1499 C CA . ALA A 1 195 ? 6.991 -11.097 -0.898 1.00 96.12 195 ALA A CA 1
ATOM 1500 C C . ALA A 1 195 ? 6.153 -12.032 -0.008 1.00 96.12 195 ALA A C 1
ATOM 1502 O O . ALA A 1 195 ? 5.639 -13.040 -0.483 1.00 96.12 195 ALA A O 1
ATOM 1503 N N . GLU A 1 196 ? 5.987 -11.694 1.272 1.00 97.44 196 GLU A N 1
ATOM 1504 C CA . GLU A 1 196 ? 5.125 -12.439 2.197 1.00 97.44 196 GLU A CA 1
ATOM 1505 C C . GLU A 1 196 ? 3.650 -12.352 1.795 1.00 97.44 196 GLU A C 1
ATOM 1507 O O . GLU A 1 196 ? 2.924 -13.342 1.889 1.00 97.44 196 GLU A O 1
ATOM 1512 N N . LEU A 1 197 ? 3.217 -11.196 1.283 1.00 97.81 197 LEU A N 1
ATOM 1513 C CA . LEU A 1 197 ? 1.871 -11.011 0.755 1.00 97.81 197 LEU A CA 1
ATOM 1514 C C . LEU A 1 197 ? 1.634 -11.921 -0.452 1.00 97.81 197 LEU A C 1
ATOM 1516 O O . LEU A 1 197 ? 0.642 -12.647 -0.451 1.00 97.81 197 LEU A O 1
ATOM 1520 N N . GLU A 1 198 ? 2.556 -11.958 -1.423 1.00 98.19 198 GLU A N 1
ATOM 1521 C CA . GLU A 1 198 ? 2.475 -12.890 -2.558 1.00 98.19 198 GLU A CA 1
ATOM 1522 C C . GLU A 1 198 ? 2.473 -14.351 -2.090 1.00 98.19 198 GLU A C 1
ATOM 1524 O O . GLU A 1 198 ? 1.653 -15.140 -2.556 1.00 98.19 198 GLU A O 1
ATOM 1529 N N . ALA A 1 199 ? 3.345 -14.710 -1.143 1.00 98.12 199 ALA A N 1
ATOM 1530 C CA . ALA A 1 199 ? 3.422 -16.066 -0.607 1.00 98.12 199 ALA A CA 1
ATOM 1531 C C . ALA A 1 199 ? 2.126 -16.501 0.099 1.00 98.12 199 ALA A C 1
ATOM 1533 O O . ALA A 1 199 ? 1.784 -17.681 0.070 1.00 98.12 199 ALA A O 1
ATOM 1534 N N . THR A 1 200 ? 1.403 -15.557 0.706 1.00 98.06 200 THR A N 1
ATOM 1535 C CA . THR A 1 200 ? 0.182 -15.837 1.471 1.00 98.06 200 THR A CA 1
ATOM 1536 C C . THR A 1 200 ? -1.064 -15.880 0.584 1.00 98.06 200 THR A C 1
ATOM 1538 O O . THR A 1 200 ? -1.866 -16.800 0.711 1.00 98.06 200 THR A O 1
ATOM 1541 N N . VAL A 1 201 ? -1.244 -14.912 -0.324 1.00 98.00 201 VAL A N 1
ATOM 1542 C CA . VAL A 1 201 ? -2.430 -14.859 -1.213 1.00 98.00 201 VAL A CA 1
ATOM 1543 C C . VAL A 1 201 ? -2.262 -15.690 -2.485 1.00 98.00 201 VAL A C 1
ATOM 1545 O O . VAL A 1 201 ? -3.241 -16.059 -3.125 1.00 98.00 201 VAL A O 1
ATOM 1548 N N . GLY A 1 202 ? -1.021 -15.986 -2.863 1.00 98.25 202 GLY A N 1
ATOM 1549 C CA . GLY A 1 202 ? -0.668 -16.608 -4.128 1.00 98.25 202 GLY A CA 1
ATOM 1550 C C . GLY A 1 202 ? -0.430 -15.588 -5.244 1.00 98.25 202 GLY A C 1
ATOM 1551 O O . GLY A 1 202 ? -1.147 -14.598 -5.406 1.00 98.25 202 GLY A O 1
ATOM 1552 N N . LYS A 1 203 ? 0.567 -15.890 -6.079 1.00 97.50 203 LYS A N 1
ATOM 1553 C CA . LYS A 1 203 ? 1.008 -15.080 -7.226 1.00 97.50 203 LYS A CA 1
ATOM 1554 C C . LYS A 1 203 ? -0.126 -14.636 -8.151 1.00 97.50 203 LYS A C 1
ATOM 1556 O O . LYS A 1 203 ? -0.208 -13.465 -8.511 1.00 97.50 203 LYS A O 1
ATOM 1561 N N . GLU A 1 204 ? -1.011 -15.555 -8.531 1.00 97.81 204 GLU A N 1
ATOM 1562 C CA . GLU A 1 204 ? -2.113 -15.240 -9.448 1.00 97.81 204 GLU A CA 1
ATOM 1563 C C . GLU A 1 204 ? -3.164 -14.326 -8.820 1.00 97.81 204 GLU A C 1
ATOM 1565 O O . GLU A 1 204 ? -3.659 -13.417 -9.484 1.00 97.81 204 GLU A O 1
ATOM 1570 N N . VAL A 1 205 ? -3.475 -14.514 -7.535 1.00 98.50 205 VAL A N 1
ATOM 1571 C CA . VAL A 1 205 ? -4.405 -13.637 -6.813 1.00 98.50 205 VAL A CA 1
ATOM 1572 C C . VAL A 1 205 ? -3.810 -12.238 -6.708 1.00 98.50 205 VAL A C 1
ATOM 1574 O O . VAL A 1 205 ? -4.477 -11.266 -7.059 1.00 98.50 205 VAL A O 1
ATOM 1577 N N . LEU A 1 206 ? -2.535 -12.120 -6.323 1.00 98.50 206 LEU A N 1
ATOM 1578 C CA . LEU A 1 206 ? -1.889 -10.816 -6.201 1.00 98.50 206 LEU A CA 1
ATOM 1579 C C . LEU A 1 206 ? -1.855 -10.068 -7.541 1.00 98.50 206 LEU A C 1
ATOM 1581 O O . LEU A 1 206 ? -2.179 -8.884 -7.590 1.00 98.50 206 LEU A O 1
ATOM 1585 N N . ARG A 1 207 ? -1.527 -10.754 -8.642 1.00 98.06 207 ARG A N 1
ATOM 1586 C CA . ARG A 1 207 ? -1.484 -10.152 -9.985 1.00 98.06 207 ARG A CA 1
ATOM 1587 C C . ARG A 1 207 ? -2.867 -9.758 -10.500 1.00 98.06 207 ARG A C 1
ATOM 1589 O O . ARG A 1 207 ? -3.011 -8.675 -11.061 1.00 98.06 207 ARG A O 1
ATOM 1596 N N . LYS A 1 208 ? -3.894 -10.586 -10.280 1.00 98.38 208 LYS A N 1
ATOM 1597 C CA . LYS A 1 208 ? -5.285 -10.237 -10.616 1.00 98.38 208 LYS A CA 1
ATOM 1598 C C . LYS A 1 208 ? -5.789 -9.046 -9.809 1.00 98.38 208 LYS A C 1
ATOM 1600 O O . LYS A 1 208 ? -6.461 -8.184 -10.365 1.00 98.38 208 LYS A O 1
ATOM 1605 N N . ALA A 1 209 ? -5.438 -8.962 -8.529 1.00 98.25 209 ALA A N 1
ATOM 1606 C CA . ALA A 1 209 ? -5.769 -7.802 -7.717 1.00 98.25 209 ALA A CA 1
ATOM 1607 C C . ALA A 1 209 ? -5.061 -6.550 -8.254 1.00 98.25 209 ALA A C 1
ATOM 1609 O O . ALA A 1 209 ? -5.721 -5.574 -8.595 1.00 98.25 209 ALA A O 1
ATOM 1610 N N . PHE A 1 210 ? -3.732 -6.601 -8.371 1.00 97.88 210 PHE A N 1
ATOM 1611 C CA . PHE A 1 210 ? -2.885 -5.442 -8.644 1.00 97.88 210 PHE A CA 1
ATOM 1612 C C . PHE A 1 210 ? -3.000 -4.914 -10.081 1.00 97.88 210 PHE A C 1
ATOM 1614 O O . PHE A 1 210 ? -3.143 -3.708 -10.272 1.00 97.88 210 PHE A O 1
ATOM 1621 N N . PHE A 1 211 ? -2.957 -5.794 -11.087 1.00 97.81 211 PHE A N 1
ATOM 1622 C CA . PHE A 1 211 ? -2.939 -5.409 -12.507 1.00 97.81 211 PHE A CA 1
ATOM 1623 C C . PHE A 1 211 ? -4.320 -5.475 -13.168 1.00 97.81 211 PHE A C 1
ATOM 1625 O O . PHE A 1 211 ? -4.650 -4.593 -13.959 1.00 97.81 211 PHE A O 1
ATOM 1632 N N . ALA A 1 212 ? -5.139 -6.481 -12.831 1.00 97.25 212 ALA A N 1
ATOM 1633 C CA . ALA A 1 212 ? -6.441 -6.688 -13.480 1.00 97.25 212 ALA A CA 1
ATOM 1634 C C . ALA A 1 212 ? -7.602 -5.992 -12.759 1.00 97.25 212 ALA A C 1
ATOM 1636 O O . ALA A 1 212 ? -8.653 -5.774 -13.356 1.00 97.25 212 ALA A O 1
ATOM 1637 N N . GLY A 1 213 ? -7.434 -5.657 -11.476 1.00 96.25 213 GLY A N 1
ATOM 1638 C CA . GLY A 1 213 ? -8.493 -5.049 -10.681 1.00 96.25 213 GLY A CA 1
ATOM 1639 C C . GLY A 1 213 ? -9.617 -5.992 -10.274 1.00 96.25 213 GLY A C 1
ATOM 1640 O O . GLY A 1 213 ? -10.719 -5.514 -10.010 1.00 96.25 213 GLY A O 1
ATOM 1641 N N . ASP A 1 214 ? -9.364 -7.302 -10.242 1.00 97.69 214 ASP A N 1
ATOM 1642 C CA . ASP A 1 214 ? -10.365 -8.306 -9.878 1.00 97.69 214 ASP A CA 1
ATOM 1643 C C . ASP A 1 214 ? -10.887 -8.051 -8.446 1.00 97.69 214 ASP A C 1
ATOM 1645 O O . ASP A 1 214 ? -10.099 -8.117 -7.497 1.00 97.69 214 ASP A O 1
ATOM 1649 N N . PRO A 1 215 ? -12.189 -7.763 -8.248 1.00 95.94 215 PRO A N 1
ATOM 1650 C CA . PRO A 1 215 ? -12.714 -7.383 -6.936 1.00 95.94 215 PRO A CA 1
ATOM 1651 C C . PRO A 1 215 ? -12.541 -8.459 -5.858 1.00 95.94 215 PRO A C 1
ATOM 1653 O O . PRO A 1 215 ? -12.281 -8.137 -4.697 1.00 95.94 215 PRO A O 1
ATOM 1656 N N . GLN A 1 216 ? -12.652 -9.737 -6.230 1.00 96.56 216 GLN A N 1
ATOM 1657 C CA . GLN A 1 216 ? -12.504 -10.844 -5.291 1.00 96.56 216 GLN A CA 1
ATOM 1658 C C . GLN A 1 216 ? -11.039 -11.005 -4.873 1.00 96.56 216 GLN A C 1
ATOM 1660 O O . GLN A 1 216 ? -10.749 -11.238 -3.698 1.00 96.56 216 GLN A O 1
ATOM 1665 N N . ALA A 1 217 ? -10.108 -10.856 -5.815 1.00 98.12 217 ALA A N 1
ATOM 1666 C CA . ALA A 1 217 ? -8.682 -10.874 -5.533 1.00 98.12 217 ALA A CA 1
ATOM 1667 C C . ALA A 1 217 ? -8.253 -9.655 -4.702 1.00 98.12 217 ALA A C 1
ATOM 1669 O O . ALA A 1 217 ? -7.485 -9.810 -3.755 1.00 98.12 217 ALA A O 1
ATOM 1670 N N . ILE A 1 218 ? -8.788 -8.462 -4.998 1.00 97.44 218 ILE A N 1
ATOM 1671 C CA . ILE A 1 218 ? -8.574 -7.251 -4.190 1.00 97.44 218 ILE A CA 1
ATOM 1672 C C . ILE A 1 218 ? -8.983 -7.518 -2.744 1.00 97.44 218 ILE A C 1
ATOM 1674 O O . ILE A 1 218 ? -8.180 -7.274 -1.850 1.00 97.44 218 ILE A O 1
ATOM 1678 N N . SER A 1 219 ? -10.185 -8.058 -2.519 1.00 94.81 219 SER A N 1
ATOM 1679 C CA . SER A 1 219 ? -10.691 -8.358 -1.175 1.00 94.81 219 SER A CA 1
ATOM 1680 C C . SER A 1 219 ? -9.768 -9.316 -0.407 1.00 94.81 219 SER A C 1
ATOM 1682 O O . SER A 1 219 ? -9.414 -9.047 0.741 1.00 94.81 219 SER A O 1
ATOM 1684 N N . GLN A 1 220 ? -9.294 -10.386 -1.058 1.00 96.75 220 GLN A N 1
ATOM 1685 C CA . GLN A 1 220 ? -8.338 -11.327 -0.460 1.00 96.75 220 GLN A CA 1
ATOM 1686 C C . GLN A 1 220 ? -7.009 -10.652 -0.102 1.00 96.75 220 GLN A C 1
ATOM 1688 O O . GLN A 1 220 ? -6.492 -10.841 0.999 1.00 96.75 220 GLN A O 1
ATOM 1693 N N . VAL A 1 221 ? -6.470 -9.833 -1.010 1.00 97.25 221 VAL A N 1
ATOM 1694 C CA . VAL A 1 221 ? -5.220 -9.101 -0.779 1.00 97.25 221 VAL A CA 1
ATOM 1695 C C . VAL A 1 221 ? -5.370 -8.107 0.366 1.00 97.25 221 VAL A C 1
ATOM 1697 O O . VAL A 1 221 ? -4.530 -8.093 1.262 1.00 97.25 221 VAL A O 1
ATOM 1700 N N . THR A 1 222 ? -6.436 -7.305 0.389 1.00 95.12 222 THR A N 1
ATOM 1701 C CA . THR A 1 222 ? -6.652 -6.315 1.452 1.00 95.12 222 THR A CA 1
ATOM 1702 C C . THR A 1 222 ? -6.899 -6.954 2.813 1.00 95.12 222 THR A C 1
ATOM 1704 O O . THR A 1 222 ? -6.505 -6.377 3.825 1.00 95.12 222 THR A O 1
ATOM 1707 N N . ASP A 1 223 ? -7.487 -8.152 2.853 1.00 95.00 223 ASP A N 1
ATOM 1708 C CA . ASP A 1 223 ? -7.635 -8.903 4.096 1.00 95.00 223 ASP A CA 1
ATOM 1709 C C . ASP A 1 223 ? -6.266 -9.389 4.595 1.00 95.00 223 ASP A C 1
ATOM 1711 O O . ASP A 1 223 ? -5.908 -9.149 5.745 1.00 95.00 223 ASP A O 1
ATOM 1715 N N . VAL A 1 224 ? -5.438 -10.006 3.745 1.00 96.25 224 VAL A N 1
ATOM 1716 C CA . VAL A 1 224 ? -4.097 -10.482 4.148 1.00 96.25 224 VAL A CA 1
ATOM 1717 C C . VAL A 1 224 ? -3.145 -9.339 4.503 1.00 96.25 224 VAL A C 1
ATOM 1719 O O . VAL A 1 224 ? -2.333 -9.485 5.417 1.00 96.25 224 VAL A O 1
ATOM 1722 N N . VAL A 1 225 ? -3.273 -8.172 3.860 1.00 94.88 225 VAL A N 1
ATOM 1723 C CA . VAL A 1 225 ? -2.511 -6.963 4.225 1.00 94.88 225 VAL A CA 1
ATOM 1724 C C . VAL A 1 225 ? -2.625 -6.664 5.715 1.00 94.88 225 VAL A C 1
ATOM 1726 O O . VAL A 1 225 ? -1.637 -6.222 6.304 1.00 94.88 225 VAL A O 1
ATOM 1729 N N . LEU A 1 226 ? -3.773 -6.960 6.340 1.00 92.62 226 LEU A N 1
ATOM 1730 C CA . LEU A 1 226 ? -3.932 -6.783 7.775 1.00 92.62 226 LEU A CA 1
ATOM 1731 C C . LEU A 1 226 ? -2.843 -7.521 8.550 1.00 92.62 226 LEU A C 1
ATOM 1733 O O . LEU A 1 226 ? -2.335 -6.940 9.492 1.00 92.62 226 LEU A O 1
ATOM 1737 N N . ASP A 1 227 ? -2.466 -8.754 8.212 1.00 92.50 227 ASP A N 1
ATOM 1738 C CA . ASP A 1 227 ? -1.489 -9.533 8.998 1.00 92.50 227 ASP A CA 1
ATOM 1739 C C . ASP A 1 227 ? -0.046 -9.064 8.827 1.00 92.50 227 ASP A C 1
ATOM 1741 O O . ASP A 1 227 ? 0.792 -9.291 9.700 1.00 92.50 227 ASP A O 1
ATOM 1745 N N . ILE A 1 228 ? 0.244 -8.407 7.708 1.00 93.94 228 ILE A N 1
ATOM 1746 C CA . ILE A 1 228 ? 1.612 -8.117 7.287 1.00 93.94 228 ILE A CA 1
ATOM 1747 C C . ILE A 1 228 ? 1.985 -6.663 7.589 1.00 93.94 228 ILE A C 1
ATOM 1749 O O . ILE A 1 228 ? 3.096 -6.392 8.068 1.00 93.94 228 ILE A O 1
ATOM 1753 N N . TRP A 1 229 ? 1.075 -5.725 7.314 1.00 92.06 229 TRP A N 1
ATOM 1754 C CA . TRP A 1 229 ? 1.283 -4.310 7.603 1.00 92.06 229 TRP A CA 1
ATOM 1755 C C . TRP A 1 229 ? 0.984 -3.997 9.074 1.00 92.06 229 TRP A C 1
ATOM 1757 O O . TRP A 1 229 ? 0.223 -4.715 9.726 1.00 92.06 229 TRP A O 1
ATOM 1767 N N . PRO A 1 230 ? 1.597 -2.936 9.634 1.00 89.31 230 PRO A N 1
ATOM 1768 C CA . PRO A 1 230 ? 1.264 -2.493 10.980 1.00 89.31 230 PRO A CA 1
ATOM 1769 C C . PRO A 1 230 ? -0.242 -2.234 11.123 1.00 89.31 230 PRO A C 1
ATOM 1771 O O . PRO A 1 230 ? -0.922 -1.867 10.166 1.00 89.31 230 PRO A O 1
ATOM 1774 N N . LYS A 1 231 ? -0.795 -2.463 12.316 1.00 87.62 231 LYS A N 1
ATOM 1775 C CA . LYS A 1 231 ? -2.229 -2.256 12.536 1.00 87.62 231 LYS A CA 1
ATOM 1776 C C . LYS A 1 231 ? -2.474 -0.787 12.841 1.00 87.62 231 LYS A C 1
ATOM 1778 O O . LYS A 1 231 ? -2.191 -0.326 13.943 1.00 87.62 231 LYS A O 1
ATOM 1783 N N . ARG A 1 232 ? -3.012 -0.069 11.859 1.00 87.12 232 ARG A N 1
ATOM 1784 C CA . ARG A 1 232 ? -3.507 1.299 12.018 1.00 87.12 232 ARG A CA 1
ATOM 1785 C C . ARG A 1 232 ? -5.004 1.349 11.760 1.00 87.12 232 ARG A C 1
ATOM 1787 O O . ARG A 1 232 ? -5.444 0.791 10.753 1.00 87.12 232 ARG A O 1
ATOM 1794 N N . PRO A 1 233 ? -5.776 2.041 12.614 1.00 89.81 233 PRO A N 1
ATOM 1795 C CA . PRO A 1 233 ? -7.180 2.246 12.332 1.00 89.81 233 PRO A CA 1
ATOM 1796 C C . PRO A 1 233 ? -7.309 3.152 11.107 1.00 89.81 233 PRO A C 1
ATOM 1798 O O . PRO A 1 233 ? -6.718 4.230 11.056 1.00 89.81 233 PRO A O 1
ATOM 1801 N N . ASN A 1 234 ? -8.101 2.727 10.129 1.00 89.31 234 ASN A N 1
ATOM 1802 C CA . ASN A 1 234 ? -8.418 3.563 8.981 1.00 89.31 234 ASN A CA 1
ATOM 1803 C C . ASN A 1 234 ? -9.456 4.596 9.396 1.00 89.31 234 ASN A C 1
ATOM 1805 O O . ASN A 1 234 ? -10.447 4.256 10.044 1.00 89.31 234 ASN A O 1
ATOM 1809 N N . PHE A 1 235 ? -9.306 5.845 8.955 1.00 85.94 235 PHE A N 1
ATOM 1810 C CA . PHE A 1 235 ? -10.279 6.896 9.272 1.00 85.94 235 PHE A CA 1
ATOM 1811 C C . PHE A 1 235 ? -11.703 6.596 8.782 1.00 85.94 235 PHE A C 1
ATOM 1813 O O . PHE A 1 235 ? -12.649 7.203 9.276 1.00 85.94 235 PHE A O 1
ATOM 1820 N N . SER A 1 236 ? -11.877 5.643 7.859 1.00 87.06 236 SER A N 1
ATOM 1821 C CA . SER A 1 236 ? -13.186 5.126 7.445 1.00 87.06 236 SER A CA 1
ATOM 1822 C C . SER A 1 236 ? -13.924 4.365 8.550 1.00 87.06 236 SER A C 1
ATOM 1824 O O . SER A 1 236 ? -15.150 4.348 8.529 1.00 87.06 236 SER A O 1
ATOM 1826 N N . ALA A 1 237 ? -13.223 3.800 9.539 1.00 90.56 237 ALA A N 1
ATOM 1827 C CA . ALA A 1 237 ? -13.834 3.112 10.676 1.00 90.56 237 ALA A CA 1
ATOM 1828 C C . ALA A 1 237 ? -14.637 4.081 11.560 1.00 90.56 237 ALA A C 1
ATOM 1830 O O . ALA A 1 237 ? -15.741 3.766 11.995 1.00 90.56 237 ALA A O 1
ATOM 1831 N N . TRP A 1 238 ? -14.124 5.293 11.782 1.00 90.62 238 TRP A N 1
ATOM 1832 C CA . TRP A 1 238 ? -14.758 6.295 12.644 1.00 90.62 238 TRP A CA 1
ATOM 1833 C C . TRP A 1 238 ? -16.219 6.616 12.268 1.00 90.62 238 TRP A C 1
ATOM 1835 O O . TRP A 1 238 ? -17.105 6.458 13.110 1.00 90.62 238 TRP A O 1
ATOM 1845 N N . PRO A 1 239 ? -16.545 7.011 11.020 1.00 88.38 239 PRO A N 1
ATOM 1846 C CA . PRO A 1 239 ? -17.929 7.261 10.637 1.00 88.38 239 PRO A CA 1
ATOM 1847 C C . PRO A 1 239 ? -18.802 5.999 10.650 1.00 88.38 239 PRO A C 1
ATOM 1849 O O . PRO A 1 239 ? -20.017 6.145 10.755 1.00 88.38 239 PRO A O 1
ATOM 1852 N N . MET A 1 240 ? -18.236 4.785 10.572 1.00 88.50 240 MET A N 1
ATOM 1853 C CA . MET A 1 240 ? -19.022 3.545 10.658 1.00 88.50 240 MET A CA 1
ATOM 1854 C C . MET A 1 240 ? -19.619 3.344 12.053 1.00 88.50 240 MET A C 1
ATOM 1856 O O . MET A 1 240 ? -20.773 2.936 12.169 1.00 88.50 240 MET A O 1
ATOM 1860 N N . VAL A 1 241 ? -18.893 3.732 13.107 1.00 90.81 241 VAL A N 1
ATOM 1861 C CA . VAL A 1 241 ? -19.370 3.628 14.497 1.00 90.81 241 VAL A CA 1
ATOM 1862 C C . VAL A 1 241 ? -20.669 4.410 14.718 1.00 90.81 241 VAL A C 1
ATOM 1864 O O . VAL A 1 241 ? -21.526 3.990 15.492 1.00 90.81 241 VAL A O 1
ATOM 1867 N N . ARG A 1 242 ? -20.877 5.519 13.997 1.00 85.00 242 ARG A N 1
ATOM 1868 C CA . ARG A 1 242 ? -22.086 6.354 14.126 1.00 85.00 242 ARG A CA 1
ATOM 1869 C C . ARG A 1 242 ? -23.377 5.623 13.756 1.00 85.00 242 ARG A C 1
ATOM 1871 O O . ARG A 1 242 ? -24.448 6.043 14.190 1.00 85.00 242 ARG A O 1
ATOM 1878 N N . TRP A 1 243 ? -23.280 4.567 12.953 1.00 86.19 243 TRP A N 1
ATOM 1879 C CA . TRP A 1 243 ? -24.419 3.761 12.515 1.00 86.19 243 TRP A CA 1
ATOM 1880 C C . TRP A 1 243 ? -24.751 2.616 13.475 1.00 86.19 243 TRP A C 1
ATOM 1882 O O . TRP A 1 243 ? -25.730 1.906 13.261 1.00 86.19 243 TRP A O 1
ATOM 1892 N N . LEU A 1 244 ? -23.962 2.442 14.537 1.00 90.44 244 LEU A N 1
ATOM 1893 C CA . LEU A 1 244 ? -24.200 1.441 15.568 1.00 90.44 244 LEU A CA 1
ATOM 1894 C C . LEU A 1 244 ? -25.052 1.984 16.725 1.00 90.44 244 LEU A C 1
ATOM 1896 O O . LEU A 1 244 ? -25.165 3.204 16.896 1.00 90.44 244 LEU A O 1
ATOM 1900 N N . PRO A 1 245 ? -25.666 1.095 17.535 1.00 94.06 245 PRO A N 1
ATOM 1901 C CA . PRO A 1 245 ? -26.433 1.486 18.712 1.00 94.06 245 PRO A CA 1
ATOM 1902 C C . PRO A 1 245 ? -25.663 2.439 19.633 1.00 94.06 245 PRO A C 1
ATOM 1904 O O . PRO A 1 245 ? -24.474 2.250 19.884 1.00 94.06 245 PRO A O 1
ATOM 1907 N N . ARG A 1 246 ? -26.350 3.457 20.170 1.00 92.19 246 ARG A N 1
ATOM 1908 C CA . ARG A 1 246 ? -25.722 4.539 20.954 1.00 92.19 246 ARG A CA 1
ATOM 1909 C C . ARG A 1 246 ? -24.873 4.042 22.122 1.00 92.19 246 ARG A C 1
ATOM 1911 O O . ARG A 1 246 ? -23.829 4.625 22.386 1.00 92.19 246 ARG A O 1
ATOM 1918 N N . HIS A 1 247 ? -25.293 2.972 22.796 1.00 92.94 247 HIS A N 1
ATOM 1919 C CA . HIS A 1 247 ? -24.557 2.417 23.934 1.00 92.94 247 HIS A CA 1
ATOM 1920 C C . HIS A 1 247 ? -23.205 1.803 23.546 1.00 92.94 24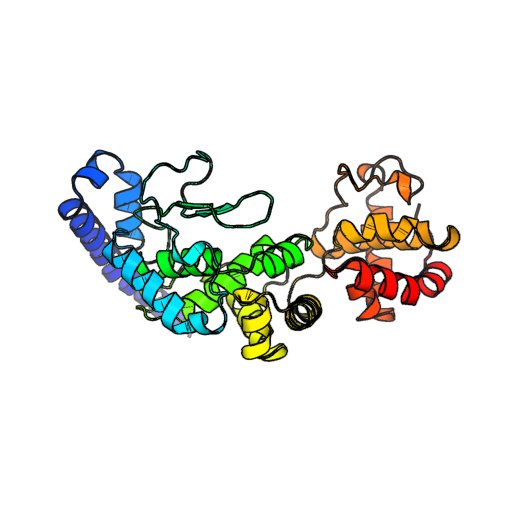7 HIS A C 1
ATOM 1922 O O . HIS A 1 247 ? -22.355 1.643 24.412 1.00 92.94 247 HIS A O 1
ATOM 1928 N N . GLN A 1 248 ? -22.977 1.501 22.263 1.00 94.94 248 GLN A N 1
ATOM 1929 C CA . GLN A 1 248 ? -21.706 0.964 21.762 1.00 94.94 248 GLN A CA 1
ATOM 1930 C C . GLN A 1 248 ? -20.733 2.058 21.296 1.00 94.94 248 GLN A C 1
ATOM 1932 O O . GLN A 1 248 ? -19.527 1.826 21.216 1.00 94.94 248 GLN A O 1
ATOM 1937 N N . GLN A 1 249 ? -21.241 3.253 20.975 1.00 94.75 249 GLN A N 1
ATOM 1938 C CA . GLN A 1 249 ? -20.488 4.271 20.237 1.00 94.75 249 GLN A CA 1
ATOM 1939 C C . GLN A 1 249 ? -19.269 4.792 20.997 1.00 94.75 249 GLN A C 1
ATOM 1941 O O . GLN A 1 249 ? -18.192 4.884 20.412 1.00 94.75 249 GLN A O 1
ATOM 1946 N N . GLN A 1 250 ? -19.417 5.092 22.291 1.00 95.31 250 GLN A N 1
ATOM 1947 C CA . GLN A 1 250 ? -18.304 5.611 23.087 1.00 95.31 250 GLN A CA 1
ATOM 1948 C C . GLN A 1 250 ? -17.191 4.567 23.233 1.00 95.31 250 GLN A C 1
ATOM 1950 O O . GLN A 1 250 ? -16.033 4.892 22.996 1.00 95.31 250 GLN A O 1
ATOM 1955 N N . ALA A 1 251 ? -17.526 3.306 23.527 1.00 96.25 251 ALA A N 1
ATOM 1956 C CA . ALA A 1 251 ? -16.537 2.230 23.639 1.00 96.25 251 ALA A CA 1
ATOM 1957 C C . ALA A 1 251 ? -15.752 2.036 22.331 1.00 96.25 251 ALA A C 1
ATOM 1959 O O . ALA A 1 251 ? -14.525 1.984 22.337 1.00 96.25 251 ALA A O 1
ATOM 1960 N N . LEU A 1 252 ? -16.446 1.997 21.190 1.00 95.81 252 LEU A N 1
ATOM 1961 C CA . LEU A 1 252 ? -15.814 1.886 19.871 1.00 95.81 252 LEU A CA 1
ATOM 1962 C C . LEU A 1 252 ? -14.981 3.127 19.509 1.00 95.81 252 LEU A C 1
ATOM 1964 O O . LEU A 1 252 ? -13.912 2.993 18.912 1.00 95.81 252 LEU A O 1
ATOM 1968 N N . GLY A 1 253 ? -15.438 4.325 19.882 1.00 95.25 253 GLY A N 1
ATOM 1969 C CA . GLY A 1 253 ? -14.701 5.573 19.689 1.00 95.25 253 GLY A CA 1
ATOM 1970 C C . GLY A 1 253 ? -13.423 5.637 20.530 1.00 95.25 253 GLY A C 1
ATOM 1971 O O . GLY A 1 253 ? -12.361 5.979 20.015 1.00 95.25 253 GLY A O 1
ATOM 1972 N N . GLU A 1 254 ? -13.496 5.271 21.812 1.00 96.38 254 GLU A N 1
ATOM 1973 C CA . GLU A 1 254 ? -12.333 5.226 22.708 1.00 96.38 254 GLU A CA 1
ATOM 1974 C C . GLU A 1 254 ? -11.349 4.144 22.254 1.00 96.38 254 GLU A C 1
ATOM 1976 O O . GLU A 1 254 ? -10.136 4.351 22.273 1.00 96.38 254 GLU A O 1
ATOM 1981 N N . CYS A 1 255 ? -11.866 3.021 21.754 1.00 95.31 255 CYS A N 1
ATOM 1982 C CA . CYS A 1 255 ? -11.066 1.952 21.180 1.00 95.31 255 CYS A CA 1
ATOM 1983 C C . CYS A 1 255 ? -10.316 2.390 19.912 1.00 95.31 255 CYS A C 1
ATOM 1985 O O . CYS A 1 255 ? -9.124 2.111 19.782 1.00 95.31 255 CYS A O 1
ATOM 1987 N N . PHE A 1 256 ? -10.964 3.147 19.017 1.00 94.06 256 PHE A N 1
ATOM 1988 C CA . PHE A 1 256 ? -10.303 3.747 17.854 1.00 94.06 256 PHE A CA 1
ATOM 1989 C C . PHE A 1 256 ? -9.124 4.639 18.277 1.00 94.06 256 PHE A C 1
ATOM 1991 O O . PHE A 1 256 ? -8.033 4.517 17.722 1.00 94.06 256 PHE A O 1
ATOM 1998 N N . VAL A 1 257 ? -9.318 5.495 19.291 1.00 94.44 257 VAL A N 1
ATOM 1999 C CA . VAL A 1 257 ? -8.249 6.350 19.839 1.00 94.44 257 VAL A CA 1
ATOM 2000 C C . VAL A 1 257 ? -7.112 5.506 20.416 1.00 94.44 257 VAL A C 1
ATOM 2002 O O . VAL A 1 257 ? -5.945 5.753 20.104 1.00 94.44 257 VAL A O 1
ATOM 2005 N N . GLY A 1 258 ? -7.443 4.495 21.223 1.00 94.69 258 GLY A N 1
ATOM 2006 C CA . GLY A 1 258 ? -6.471 3.567 21.798 1.00 94.69 258 GLY A CA 1
ATOM 2007 C C . GLY A 1 258 ? -5.633 2.856 20.735 1.00 94.69 258 GLY A C 1
ATOM 2008 O O . GLY A 1 258 ? -4.412 2.774 20.857 1.00 94.69 258 GLY A O 1
ATOM 2009 N N . LEU A 1 259 ? -6.263 2.413 19.645 1.00 92.31 259 LEU A N 1
ATOM 2010 C CA . LEU A 1 259 ? -5.579 1.731 18.548 1.00 92.31 259 LEU A CA 1
ATOM 2011 C C . LEU A 1 259 ? -4.643 2.660 17.760 1.00 92.31 259 LEU A C 1
ATOM 2013 O O . LEU A 1 259 ? -3.558 2.231 17.370 1.00 92.31 259 LEU A O 1
ATOM 2017 N N . SER A 1 260 ? -4.994 3.938 17.565 1.00 89.69 260 SER A N 1
ATOM 2018 C CA . SER A 1 260 ? -4.082 4.920 16.951 1.00 89.69 260 SER A CA 1
ATOM 2019 C C . SER A 1 260 ? -2.785 5.091 17.751 1.00 89.69 260 SER A C 1
ATOM 2021 O O . SER A 1 260 ? -1.710 5.257 17.167 1.00 89.69 260 SER A O 1
ATOM 2023 N N . LEU A 1 261 ? -2.869 4.993 19.081 1.00 88.75 261 LEU A N 1
ATOM 2024 C CA . LEU A 1 261 ? -1.724 5.129 19.980 1.00 88.75 261 LEU A CA 1
ATOM 2025 C C . LEU A 1 261 ? -0.788 3.914 19.944 1.00 88.75 261 LEU A C 1
ATOM 2027 O O . LEU A 1 261 ? 0.419 4.099 20.100 1.00 88.75 261 LEU A O 1
ATOM 2031 N N . LEU A 1 262 ? -1.309 2.705 19.696 1.00 82.81 262 LEU A N 1
ATOM 2032 C CA . LEU A 1 262 ? -0.504 1.475 19.632 1.00 82.81 262 LEU A CA 1
ATOM 2033 C C . LEU A 1 262 ? 0.571 1.521 18.544 1.00 82.81 262 LEU A C 1
ATOM 2035 O O . LEU A 1 262 ? 1.668 1.015 18.762 1.00 82.81 262 LEU A O 1
ATOM 2039 N N . ASP A 1 263 ? 0.281 2.148 17.404 1.00 72.06 263 ASP A N 1
ATOM 2040 C CA . ASP A 1 263 ? 1.238 2.223 16.299 1.00 72.06 263 ASP A CA 1
ATOM 2041 C C . ASP A 1 263 ? 1.924 3.591 16.174 1.00 72.06 263 ASP A C 1
ATOM 2043 O O . ASP A 1 263 ? 3.137 3.664 15.980 1.00 72.06 263 ASP A O 1
ATOM 2047 N N . GLN A 1 264 ? 1.177 4.693 16.297 1.00 73.38 264 GLN A N 1
ATOM 2048 C CA . GLN A 1 264 ? 1.732 6.025 16.035 1.00 73.38 264 GLN A CA 1
ATOM 2049 C C . GLN A 1 264 ? 2.298 6.704 17.280 1.00 73.38 264 GLN A C 1
ATOM 2051 O O . GLN A 1 264 ? 2.970 7.729 17.146 1.00 73.38 264 GLN A O 1
ATOM 2056 N N . GLN A 1 265 ? 1.986 6.185 18.476 1.00 81.75 265 GLN A N 1
ATOM 2057 C CA . GLN A 1 265 ? 2.194 6.876 19.756 1.00 81.75 265 GLN A CA 1
ATOM 2058 C C . GLN A 1 265 ? 1.640 8.311 19.738 1.00 81.75 265 GLN A C 1
ATOM 2060 O O . GLN A 1 265 ? 2.162 9.221 20.384 1.00 81.75 265 GLN A O 1
ATOM 2065 N N . LYS A 1 266 ? 0.588 8.526 18.941 1.00 85.25 266 LYS A N 1
ATOM 2066 C CA . LYS A 1 266 ? -0.063 9.812 18.713 1.00 85.25 266 LYS A CA 1
ATOM 2067 C C . LYS A 1 266 ? -1.568 9.620 18.707 1.00 85.25 266 LYS A C 1
ATOM 2069 O O . LYS A 1 266 ? -2.075 8.597 18.251 1.00 85.25 266 LYS A O 1
ATOM 2074 N N . LEU A 1 267 ? -2.261 10.625 19.226 1.00 87.50 267 LEU A N 1
ATOM 2075 C CA . LEU A 1 267 ? -3.710 10.703 19.138 1.00 87.50 267 LEU A CA 1
ATOM 2076 C C . LEU A 1 267 ? -4.137 10.902 17.675 1.00 87.50 267 LEU A C 1
ATOM 2078 O O . LEU A 1 267 ? -3.356 11.447 16.885 1.00 87.50 267 LEU A O 1
ATOM 2082 N N . PRO A 1 268 ? -5.365 10.494 17.308 1.00 84.75 268 PRO A N 1
ATOM 2083 C CA . PRO A 1 268 ? -5.898 10.786 15.988 1.00 84.75 268 PRO A CA 1
ATOM 2084 C C . PRO A 1 268 ? -5.904 12.292 15.725 1.00 84.75 268 PRO A C 1
ATOM 2086 O O . PRO A 1 268 ? -6.204 13.094 16.611 1.00 84.75 268 PRO A O 1
ATOM 2089 N N . THR A 1 269 ? -5.615 12.685 14.491 1.00 77.69 269 THR A N 1
ATOM 2090 C CA . THR A 1 269 ? -5.771 14.075 14.069 1.00 77.69 269 THR A CA 1
ATOM 2091 C C . THR A 1 269 ? -7.214 14.337 13.653 1.00 77.69 269 THR A C 1
ATOM 2093 O O . THR A 1 269 ? -7.844 13.539 12.955 1.00 77.69 269 THR A O 1
ATOM 2096 N N . THR A 1 270 ? -7.750 15.483 14.071 1.00 72.06 270 THR A N 1
ATOM 2097 C CA . THR A 1 270 ? -9.052 15.950 13.585 1.00 72.06 270 THR A CA 1
ATOM 2098 C C . THR A 1 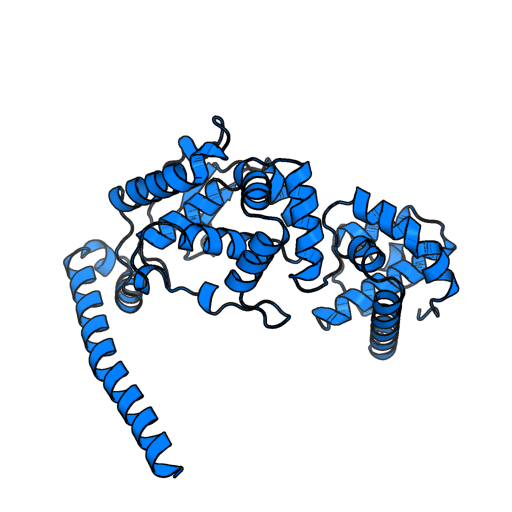270 ? -8.956 16.216 12.082 1.00 72.06 270 THR A C 1
ATOM 2100 O O . THR A 1 270 ? -8.016 16.859 11.613 1.00 72.06 270 THR A O 1
ATOM 2103 N N . SER A 1 271 ? -9.935 15.741 11.319 1.00 69.81 271 SER A N 1
ATOM 2104 C CA . SER A 1 271 ? -10.042 15.990 9.878 1.00 69.81 271 SER A CA 1
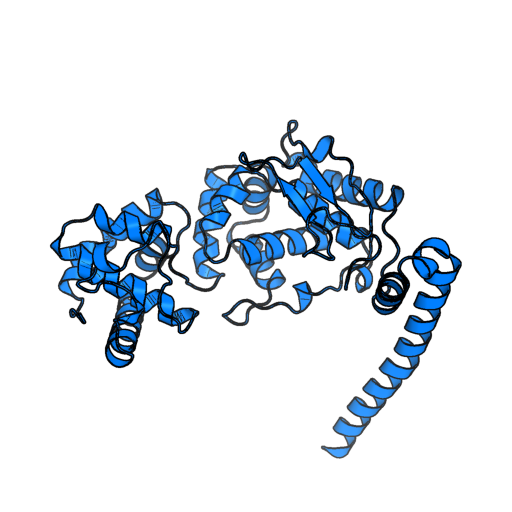ATOM 2105 C C . SER A 1 271 ? -11.499 16.240 9.494 1.00 69.81 271 SER A C 1
ATOM 2107 O O . SER A 1 271 ? -12.402 16.083 10.316 1.00 69.81 271 SER A O 1
ATOM 2109 N N . HIS A 1 272 ? -11.761 16.610 8.236 1.00 58.50 272 HIS A N 1
ATOM 2110 C CA . HIS A 1 272 ? -13.120 16.907 7.762 1.00 58.50 272 HIS A CA 1
ATOM 2111 C C . HIS A 1 272 ? -14.142 15.786 8.043 1.00 58.50 272 HIS A C 1
ATOM 2113 O O . HIS A 1 272 ? -15.329 16.074 8.178 1.00 58.50 272 HIS A O 1
ATOM 2119 N N . SER A 1 273 ? -13.697 14.533 8.175 1.00 63.47 273 SER A N 1
ATOM 2120 C CA . SER A 1 273 ? -14.544 13.360 8.425 1.00 63.47 273 SER A CA 1
ATOM 2121 C C . SER A 1 273 ? -14.435 12.771 9.836 1.00 63.47 273 SER A C 1
ATOM 2123 O O . SER A 1 273 ? -15.160 11.824 10.135 1.00 63.47 273 SER A O 1
ATOM 2125 N N . VAL A 1 274 ? -13.561 13.298 10.702 1.00 77.62 274 VAL A N 1
ATOM 2126 C CA . VAL A 1 274 ? -13.256 12.709 12.017 1.00 77.62 274 VAL A CA 1
ATOM 2127 C C . VAL A 1 274 ? -13.168 13.814 13.063 1.00 77.62 274 VAL A C 1
ATOM 2129 O O . VAL A 1 274 ? -12.162 14.516 13.150 1.00 77.62 274 VAL A O 1
ATOM 2132 N N . TRP A 1 275 ? -14.231 13.951 13.855 1.00 85.69 275 TRP A N 1
ATOM 2133 C CA . TRP A 1 275 ? -14.300 14.865 14.997 1.00 85.69 275 TRP A CA 1
ATOM 2134 C C . TRP A 1 275 ? -14.526 14.059 16.266 1.00 85.69 275 TRP A C 1
ATOM 2136 O O . TRP A 1 275 ? -15.443 13.237 16.302 1.00 85.69 275 TRP A O 1
ATOM 2146 N N . ALA A 1 276 ? -13.735 14.318 17.309 1.00 88.81 276 ALA A N 1
ATOM 2147 C CA . ALA A 1 276 ? -13.833 13.582 18.568 1.00 88.81 276 ALA A CA 1
ATOM 2148 C C . ALA A 1 276 ? -15.260 13.642 19.146 1.00 88.81 276 ALA A C 1
ATOM 2150 O O . ALA A 1 276 ? -15.827 12.606 19.489 1.00 88.81 276 ALA A O 1
ATOM 2151 N N . SER A 1 277 ? -15.890 14.820 19.095 1.00 90.00 277 SER A N 1
ATOM 2152 C CA . SER A 1 277 ? -17.251 15.076 19.591 1.00 90.00 277 SER A CA 1
ATOM 2153 C C . SER A 1 277 ? -18.364 14.284 18.901 1.00 90.00 277 SER A C 1
ATOM 2155 O O . SER A 1 277 ? -19.501 14.292 19.367 1.00 90.00 277 SER A O 1
ATOM 2157 N N . GLN A 1 278 ? -18.077 13.598 17.790 1.00 90.31 278 GLN A N 1
ATOM 2158 C CA . GLN A 1 278 ? -19.061 12.742 17.122 1.00 90.31 278 GLN A CA 1
ATOM 2159 C C . GLN A 1 278 ? -19.343 11.452 17.889 1.00 90.31 278 GLN A C 1
ATOM 2161 O O . GLN A 1 278 ? -20.446 10.926 17.765 1.00 90.31 278 GLN A O 1
ATOM 2166 N N . LEU A 1 279 ? -18.352 10.929 18.614 1.00 92.75 279 LEU A N 1
ATOM 2167 C CA . LEU A 1 279 ? -18.436 9.642 19.316 1.00 92.75 279 LEU A CA 1
ATOM 2168 C C . LEU A 1 279 ? -18.011 9.734 20.784 1.00 92.75 279 LEU A C 1
ATOM 2170 O O . LEU A 1 279 ? -18.342 8.847 21.565 1.00 92.75 279 LEU A O 1
ATOM 2174 N N . LEU A 1 280 ? -17.267 10.778 21.152 1.00 94.38 280 LEU A N 1
ATOM 2175 C CA . LEU A 1 280 ? -16.658 10.947 22.465 1.00 94.38 280 LEU A CA 1
ATOM 2176 C C . LEU A 1 280 ? -17.165 12.225 23.141 1.00 94.38 280 LEU A C 1
ATOM 2178 O O . LEU A 1 280 ? -17.431 13.212 22.451 1.00 94.38 280 LEU A O 1
ATOM 2182 N N . PRO A 1 281 ? -17.228 12.272 24.482 1.00 94.19 281 PRO A N 1
ATOM 2183 C CA . PRO A 1 281 ? -17.668 13.451 25.230 1.00 94.19 281 PRO A CA 1
ATOM 2184 C C . PRO A 1 281 ? -16.568 14.531 25.343 1.00 94.19 281 PRO A C 1
ATOM 2186 O O . PRO A 1 281 ? -16.401 15.165 26.380 1.00 94.19 281 PRO A O 1
ATOM 2189 N N . VAL A 1 282 ? -15.803 14.758 24.270 1.00 93.00 282 VAL A N 1
ATOM 2190 C CA . VAL A 1 282 ? -14.743 15.778 24.174 1.00 93.00 282 VAL A CA 1
ATOM 2191 C C . VAL A 1 282 ? -14.819 16.506 22.835 1.00 93.00 282 VAL A C 1
ATOM 2193 O O . VAL A 1 282 ? -15.220 15.930 21.827 1.00 93.00 282 VAL A O 1
ATOM 2196 N N . TRP A 1 283 ? -14.415 17.778 22.797 1.00 87.06 283 TRP A N 1
ATOM 2197 C CA . TRP A 1 283 ? -14.479 18.580 21.569 1.00 87.06 283 TRP A CA 1
ATOM 2198 C C . TRP A 1 283 ? -13.430 18.153 20.529 1.00 87.06 283 TRP A C 1
ATOM 2200 O O . TRP A 1 283 ? -13.745 17.974 19.352 1.00 87.06 283 TRP A O 1
ATOM 2210 N N . THR A 1 284 ? -12.189 17.948 20.975 1.00 90.00 284 THR A N 1
ATOM 2211 C CA . THR A 1 284 ? -11.041 17.540 20.149 1.00 90.00 284 THR A CA 1
ATOM 2212 C C . THR A 1 284 ? -10.286 16.392 20.806 1.00 90.00 284 THR A C 1
ATOM 2214 O O . THR A 1 284 ? -10.332 16.232 22.026 1.00 90.00 284 THR A O 1
ATOM 2217 N N . PHE A 1 285 ? -9.535 15.622 20.011 1.00 92.12 285 PHE A N 1
ATOM 2218 C CA . PHE A 1 285 ? -8.667 14.568 20.546 1.00 92.12 285 PHE A CA 1
ATOM 2219 C C . PHE A 1 285 ? -7.590 15.122 21.485 1.00 92.12 285 PHE A C 1
ATOM 2221 O O . PHE A 1 285 ? -7.285 14.480 22.480 1.00 92.12 285 PHE A O 1
ATOM 2228 N N . ASP A 1 286 ? -7.100 16.345 21.257 1.00 90.94 286 ASP A N 1
ATOM 2229 C CA . ASP A 1 286 ? -6.111 17.009 22.127 1.00 90.94 286 ASP A CA 1
ATOM 2230 C C . ASP A 1 286 ? -6.613 17.248 23.561 1.00 90.94 286 ASP A C 1
ATOM 2232 O O . ASP A 1 286 ? -5.822 17.496 24.469 1.00 90.94 286 ASP A O 1
ATOM 2236 N N . SER A 1 287 ? -7.930 17.162 23.778 1.00 92.44 287 SER A N 1
ATOM 2237 C CA . SER A 1 287 ? -8.533 17.250 25.112 1.00 92.44 287 SER A CA 1
ATOM 2238 C C . SER A 1 287 ? -8.337 15.968 25.938 1.00 92.44 287 SER A C 1
ATOM 2240 O O . SER A 1 287 ? -8.614 15.962 27.136 1.00 92.44 287 SER A O 1
ATOM 2242 N N . ILE A 1 288 ? -7.877 14.876 25.319 1.00 94.50 288 ILE A N 1
ATOM 2243 C CA . ILE A 1 288 ? -7.615 13.597 25.980 1.00 94.50 288 ILE A CA 1
ATOM 2244 C C . ILE A 1 288 ? -6.252 13.678 26.676 1.00 94.50 288 ILE A C 1
ATOM 2246 O O . ILE A 1 288 ? -5.204 13.800 26.040 1.00 94.50 288 ILE A O 1
ATOM 2250 N N . SER A 1 289 ? -6.251 13.589 28.006 1.00 95.12 289 SER A N 1
ATOM 2251 C CA . SER A 1 289 ? -5.017 13.604 28.797 1.00 95.12 289 SER A CA 1
ATOM 2252 C C . SER A 1 289 ? -4.149 12.368 28.528 1.00 95.12 289 SER A C 1
ATOM 2254 O O . SER A 1 289 ? -4.646 11.304 28.160 1.00 95.12 289 SER A O 1
ATOM 2256 N N . LYS A 1 290 ? -2.843 12.460 28.814 1.00 94.50 290 LYS A N 1
ATOM 2257 C CA . LYS A 1 290 ? -1.909 11.325 28.671 1.00 94.50 290 LYS A CA 1
ATOM 2258 C C . LYS A 1 290 ? -2.364 10.073 29.432 1.00 94.50 290 LYS A C 1
ATOM 2260 O O . LYS A 1 290 ? -2.245 8.971 28.915 1.00 94.50 290 LYS A O 1
ATOM 2265 N N . GLN A 1 291 ? -2.920 10.242 30.634 1.00 96.12 291 GLN A N 1
ATOM 2266 C CA . GLN A 1 291 ? -3.406 9.124 31.448 1.00 96.12 291 GLN A CA 1
ATOM 2267 C C . GLN A 1 291 ? -4.677 8.485 30.866 1.00 96.12 291 GLN A C 1
ATOM 2269 O O . GLN A 1 291 ? -4.872 7.278 30.982 1.00 96.12 291 GLN A O 1
ATOM 2274 N N . GLN A 1 292 ? -5.564 9.272 30.249 1.00 97.00 292 GLN A N 1
ATOM 2275 C CA . GLN A 1 292 ? -6.724 8.734 29.530 1.00 97.00 292 GLN A CA 1
ATOM 2276 C C . GLN A 1 292 ? -6.279 8.000 28.262 1.00 97.00 292 GLN A C 1
ATOM 2278 O O . GLN A 1 292 ? -6.680 6.860 28.054 1.00 97.00 292 GLN A O 1
ATOM 2283 N N . ALA A 1 293 ? -5.388 8.608 27.477 1.00 95.31 293 ALA A N 1
ATOM 2284 C CA . ALA A 1 293 ? -4.819 8.016 26.271 1.00 95.31 293 ALA A CA 1
ATOM 2285 C C . ALA A 1 293 ? -4.158 6.656 26.557 1.00 95.31 293 ALA A C 1
ATOM 2287 O O . ALA A 1 293 ? -4.455 5.674 25.882 1.00 95.31 293 ALA A O 1
ATOM 2288 N N . GLN A 1 294 ? -3.336 6.572 27.607 1.00 95.75 294 GLN A N 1
ATOM 2289 C CA . GLN A 1 294 ? -2.697 5.320 28.010 1.00 95.75 294 GLN A CA 1
ATOM 2290 C C . GLN A 1 294 ? -3.723 4.242 28.400 1.00 95.75 294 GLN A C 1
ATOM 2292 O O . GLN A 1 294 ? -3.621 3.108 27.945 1.00 95.75 294 GLN A O 1
ATOM 2297 N N . ARG A 1 295 ? -4.765 4.594 29.165 1.00 97.25 295 ARG A N 1
ATOM 2298 C CA . ARG A 1 295 ? -5.834 3.643 29.520 1.00 97.25 295 ARG A CA 1
ATOM 2299 C C . ARG A 1 295 ? -6.622 3.154 28.303 1.00 97.25 295 ARG A C 1
ATOM 2301 O O . ARG A 1 295 ? -7.005 1.989 28.258 1.00 97.25 295 ARG A O 1
ATOM 2308 N N . MET A 1 296 ? -6.874 4.021 27.321 1.00 97.19 296 MET A N 1
ATOM 2309 C CA . MET A 1 296 ? -7.506 3.615 26.059 1.00 97.19 296 MET A CA 1
ATOM 2310 C C . MET A 1 296 ? -6.602 2.681 25.259 1.00 97.19 296 MET A C 1
ATOM 2312 O O . MET A 1 296 ? -7.089 1.711 24.689 1.00 97.19 296 MET A O 1
ATOM 2316 N N . GLN A 1 297 ? -5.297 2.961 25.220 1.00 96.06 297 GLN A N 1
ATOM 2317 C CA . GLN A 1 297 ? -4.307 2.132 24.537 1.00 96.06 297 GLN A CA 1
ATOM 2318 C C . GLN A 1 297 ? -4.245 0.720 25.136 1.00 96.06 297 GLN A C 1
ATOM 2320 O O . GLN A 1 297 ? -4.355 -0.254 24.395 1.00 96.06 297 GLN A O 1
ATOM 2325 N N . GLU A 1 298 ? -4.145 0.610 26.464 1.00 96.00 298 GLU A N 1
ATOM 2326 C CA . GLU A 1 298 ? -4.125 -0.669 27.189 1.00 96.00 298 GLU A CA 1
ATOM 2327 C C . GLU A 1 298 ? -5.412 -1.477 26.940 1.00 96.00 298 GLU A C 1
ATOM 2329 O O . GLU A 1 298 ? -5.354 -2.653 26.579 1.00 96.00 298 GLU A O 1
ATOM 2334 N N . GLN A 1 299 ? -6.585 -0.838 27.040 1.00 97.00 299 GLN A N 1
ATOM 2335 C CA . GLN A 1 299 ? -7.859 -1.510 26.759 1.00 97.00 299 GLN A CA 1
ATOM 2336 C C . GLN A 1 299 ? -8.022 -1.887 25.279 1.00 97.00 299 GLN A C 1
ATOM 2338 O O . GLN A 1 299 ? -8.606 -2.925 24.977 1.00 97.00 299 GLN A O 1
ATOM 2343 N N . ALA A 1 300 ? -7.509 -1.087 24.340 1.00 96.19 300 ALA A N 1
ATOM 2344 C CA . ALA A 1 300 ? -7.544 -1.424 22.917 1.00 96.19 300 ALA A CA 1
ATOM 2345 C C . ALA A 1 300 ? -6.654 -2.635 22.596 1.00 96.19 300 ALA A C 1
ATOM 2347 O O . ALA A 1 300 ? -7.039 -3.472 21.780 1.00 96.19 300 ALA A O 1
ATOM 2348 N N . GLU A 1 301 ? -5.499 -2.765 23.251 1.00 95.56 301 GLU A N 1
ATOM 2349 C CA . GLU A 1 301 ? -4.642 -3.947 23.129 1.00 95.56 301 GLU A CA 1
ATOM 2350 C C . GLU A 1 301 ? -5.325 -5.201 23.691 1.00 95.56 301 GLU A C 1
ATOM 2352 O O . GLU A 1 301 ? -5.345 -6.243 23.031 1.00 95.56 301 GLU A O 1
ATOM 2357 N N . GLU A 1 302 ? -5.964 -5.100 24.859 1.00 96.19 302 GLU A N 1
ATOM 2358 C CA . GLU A 1 302 ? -6.720 -6.213 25.442 1.00 96.19 302 GLU A CA 1
ATOM 23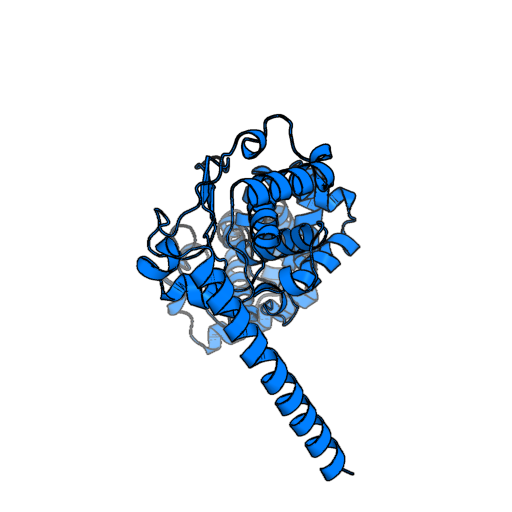59 C C . GLU A 1 302 ? -7.931 -6.601 24.575 1.00 96.19 302 GLU A C 1
ATOM 2361 O O . GLU A 1 302 ? -8.135 -7.785 24.297 1.00 96.19 302 GLU A O 1
ATOM 2366 N N . ALA A 1 303 ? -8.680 -5.622 24.057 1.00 95.75 303 ALA A N 1
ATOM 2367 C CA . ALA A 1 303 ? -9.771 -5.860 23.114 1.00 95.75 303 ALA A CA 1
ATOM 2368 C C . ALA A 1 303 ? -9.276 -6.576 21.853 1.00 95.75 303 ALA A C 1
ATOM 2370 O O . ALA A 1 303 ? -9.877 -7.556 21.410 1.00 95.75 303 ALA A O 1
ATOM 2371 N N . ARG A 1 304 ? -8.150 -6.132 21.290 1.00 94.62 304 ARG A N 1
ATOM 2372 C CA . ARG A 1 304 ? -7.550 -6.767 20.117 1.00 94.62 304 ARG A CA 1
ATOM 2373 C C . ARG A 1 304 ? -7.152 -8.215 20.394 1.00 94.62 304 ARG A C 1
ATOM 2375 O O . ARG A 1 304 ? -7.447 -9.083 19.576 1.00 94.62 304 ARG A O 1
ATOM 2382 N N . ASN A 1 305 ? -6.545 -8.491 21.548 1.00 94.81 305 ASN A N 1
ATOM 2383 C CA . ASN A 1 305 ? -6.188 -9.850 21.960 1.00 94.81 305 ASN A CA 1
ATOM 2384 C C . ASN A 1 305 ? -7.422 -10.736 22.175 1.00 94.81 305 ASN A C 1
ATOM 2386 O O . ASN A 1 305 ? -7.393 -11.922 21.853 1.00 94.81 305 ASN A O 1
ATOM 2390 N N . ARG A 1 306 ? -8.518 -10.160 22.680 1.00 95.75 306 ARG A N 1
ATOM 2391 C CA . ARG A 1 306 ? -9.783 -10.864 22.913 1.00 95.75 306 ARG A CA 1
ATOM 2392 C C . ARG A 1 306 ? -10.501 -11.225 21.614 1.00 95.75 306 ARG A C 1
ATOM 2394 O O . ARG A 1 306 ? -10.942 -12.356 21.446 1.00 95.75 306 ARG A O 1
ATOM 2401 N N . PHE A 1 307 ? -10.659 -10.252 20.724 1.00 96.00 307 PHE A N 1
ATOM 2402 C CA . PHE A 1 307 ? -11.507 -10.375 19.539 1.00 96.00 307 PHE A CA 1
ATOM 2403 C C . PHE A 1 307 ? -10.743 -10.824 18.290 1.00 96.00 307 PHE A C 1
ATOM 2405 O O . PHE A 1 307 ? -11.366 -11.287 17.339 1.00 96.00 307 PHE A O 1
ATOM 2412 N N . GLY A 1 308 ? -9.414 -10.700 18.262 1.00 94.31 308 GLY A N 1
ATOM 2413 C CA . GLY A 1 308 ? -8.564 -11.169 17.171 1.00 94.31 308 GLY A CA 1
ATOM 2414 C C . GLY A 1 308 ? -8.902 -10.542 15.813 1.00 94.31 308 GLY A C 1
ATOM 2415 O O . GLY A 1 308 ? -9.078 -9.333 15.678 1.00 94.31 308 GLY A O 1
ATOM 2416 N N . ARG A 1 309 ? -8.995 -11.377 14.773 1.00 95.12 309 ARG A N 1
ATOM 2417 C CA . ARG A 1 309 ? -9.205 -10.947 13.379 1.00 95.12 309 ARG A CA 1
ATOM 2418 C C . ARG A 1 309 ? -10.450 -10.059 13.169 1.00 95.12 309 ARG A C 1
ATOM 2420 O O . ARG A 1 309 ? -10.315 -9.067 12.455 1.00 95.12 309 ARG A O 1
ATOM 2427 N N . PRO A 1 310 ? -11.631 -10.343 13.760 1.00 96.25 310 PRO A N 1
ATOM 2428 C CA . PRO A 1 310 ? -12.765 -9.414 13.761 1.00 96.25 310 PRO A CA 1
ATOM 2429 C C . PRO A 1 310 ? -12.424 -7.988 14.209 1.00 96.25 310 PRO A C 1
ATOM 2431 O O . PRO A 1 310 ? -12.876 -7.034 13.584 1.00 96.25 310 PRO A O 1
ATOM 2434 N N . PHE A 1 311 ? -11.585 -7.820 15.231 1.00 96.00 311 PHE A N 1
ATOM 2435 C CA . PHE A 1 311 ? -11.154 -6.497 15.682 1.00 96.00 311 PHE A CA 1
ATOM 2436 C C . PHE A 1 311 ? -10.329 -5.773 14.621 1.00 96.00 311 PHE A C 1
ATOM 2438 O O . PHE A 1 311 ? -10.627 -4.638 14.250 1.00 96.00 311 PHE A O 1
ATOM 2445 N N . ASP A 1 312 ? -9.321 -6.456 14.077 1.00 95.06 312 ASP A N 1
ATOM 2446 C CA . ASP A 1 312 ? -8.482 -5.891 13.022 1.00 95.06 312 ASP A CA 1
ATOM 2447 C C . ASP A 1 312 ? -9.319 -5.549 11.777 1.00 95.06 312 ASP A C 1
ATOM 2449 O O . ASP A 1 312 ? -9.096 -4.517 11.146 1.00 95.06 312 ASP A O 1
ATOM 2453 N N . ARG A 1 313 ? -10.326 -6.366 11.440 1.00 95.94 313 ARG A N 1
ATOM 2454 C CA . ARG A 1 313 ? -11.245 -6.074 10.334 1.00 95.94 313 ARG A CA 1
ATOM 2455 C C . ARG A 1 313 ? -12.114 -4.849 10.598 1.00 95.94 313 ARG A C 1
ATOM 2457 O O . ARG A 1 313 ? -12.276 -4.033 9.698 1.00 95.94 313 ARG A O 1
ATOM 2464 N N . ALA A 1 314 ? -12.628 -4.699 11.816 1.00 95.75 314 ALA A N 1
ATOM 2465 C CA . ALA A 1 314 ? -13.474 -3.574 12.202 1.00 95.75 314 ALA A CA 1
ATOM 2466 C C . ALA A 1 314 ? -12.753 -2.229 12.042 1.00 95.75 314 ALA A C 1
ATOM 2468 O O . ALA A 1 314 ? -13.318 -1.283 11.496 1.00 95.75 314 ALA A O 1
ATOM 2469 N N . PHE A 1 315 ? -11.493 -2.147 12.473 1.00 94.44 315 PHE A N 1
ATOM 2470 C CA . PHE A 1 315 ? -10.776 -0.872 12.525 1.00 94.44 315 PHE A CA 1
ATOM 2471 C C . PHE A 1 315 ? -9.777 -0.663 11.383 1.00 94.44 315 PHE A C 1
ATOM 2473 O O . PHE A 1 315 ? -9.644 0.458 10.897 1.00 94.44 315 PHE A O 1
ATOM 2480 N N . CYS A 1 316 ? -9.095 -1.710 10.919 1.00 93.50 316 CYS A N 1
ATOM 2481 C CA . CYS A 1 316 ? -7.935 -1.591 10.028 1.00 93.50 316 CYS A CA 1
ATOM 2482 C C . CYS A 1 316 ? -8.211 -2.030 8.578 1.00 93.50 316 CYS A C 1
ATOM 2484 O O . CYS A 1 316 ? -7.368 -1.802 7.708 1.00 93.50 316 CYS A O 1
ATOM 2486 N N . HIS A 1 317 ? -9.355 -2.663 8.280 1.00 93.94 317 HIS A N 1
ATOM 2487 C CA . HIS A 1 317 ? -9.675 -3.098 6.912 1.00 93.94 317 HIS A CA 1
ATOM 2488 C C . HIS A 1 317 ? -10.036 -1.918 6.005 1.00 93.94 317 HIS A C 1
ATOM 2490 O O . HIS A 1 317 ? -10.565 -0.907 6.459 1.00 93.94 317 HIS A O 1
ATOM 2496 N N . THR A 1 318 ? -9.735 -2.018 4.712 1.00 91.44 318 THR A N 1
ATOM 2497 C CA . THR A 1 318 ? -9.957 -0.922 3.752 1.00 91.44 318 THR A CA 1
ATOM 2498 C C . THR A 1 318 ? -11.368 -0.900 3.171 1.00 91.44 318 THR A C 1
ATOM 2500 O O . THR A 1 318 ? -11.825 0.135 2.688 1.00 91.44 318 THR A O 1
ATOM 2503 N N . ASP A 1 319 ? -12.068 -2.030 3.201 1.00 90.75 319 ASP A N 1
ATOM 2504 C CA . ASP A 1 319 ? -13.458 -2.152 2.763 1.00 90.75 319 ASP A CA 1
ATOM 2505 C C . ASP A 1 319 ? -14.444 -1.757 3.883 1.00 90.75 319 ASP A C 1
ATOM 2507 O O . ASP A 1 319 ? -14.487 -2.452 4.905 1.00 90.75 319 ASP A O 1
ATOM 2511 N N . PRO A 1 320 ? -15.248 -0.686 3.703 1.00 89.12 320 PRO A N 1
ATOM 2512 C CA . PRO A 1 320 ? -16.252 -0.260 4.675 1.00 89.12 320 PRO A CA 1
ATOM 2513 C C . PRO A 1 320 ? -17.310 -1.317 4.997 1.00 89.12 320 PRO A C 1
ATOM 2515 O O . PRO A 1 320 ? -17.790 -1.346 6.126 1.00 89.12 320 PRO A O 1
ATOM 2518 N N . GLU A 1 321 ? -17.678 -2.186 4.051 1.00 91.06 321 GLU A N 1
ATOM 2519 C CA . GLU A 1 321 ? -18.683 -3.230 4.303 1.00 91.06 321 GLU A CA 1
ATOM 2520 C C . GLU A 1 321 ? -18.129 -4.290 5.259 1.00 91.06 321 GLU A C 1
ATOM 2522 O O . GLU A 1 321 ? -18.785 -4.671 6.231 1.00 91.06 321 GLU A O 1
ATOM 2527 N N . VAL A 1 322 ? -16.870 -4.690 5.048 1.00 93.12 322 VAL A N 1
ATOM 2528 C CA . VAL A 1 322 ? -16.145 -5.593 5.954 1.00 93.12 322 VAL A CA 1
ATOM 2529 C C . VAL A 1 322 ? -15.954 -4.948 7.326 1.00 93.12 322 VAL A C 1
ATOM 2531 O O . VAL A 1 322 ? -16.161 -5.616 8.340 1.00 93.12 322 VAL A O 1
ATOM 2534 N N . GLN A 1 323 ? -15.606 -3.657 7.375 1.00 93.81 323 GLN A N 1
ATOM 2535 C CA . GLN A 1 323 ? -15.501 -2.916 8.635 1.00 93.81 323 GLN A CA 1
ATOM 2536 C C . GLN A 1 323 ? -16.837 -2.908 9.382 1.00 93.81 323 GLN A C 1
ATOM 2538 O O . GLN A 1 323 ? -16.876 -3.267 10.555 1.00 93.81 323 GLN A O 1
ATOM 2543 N N . ALA A 1 324 ? -17.935 -2.551 8.712 1.00 92.94 324 ALA A N 1
ATOM 2544 C CA . ALA A 1 324 ? -19.258 -2.479 9.322 1.00 92.94 324 ALA A CA 1
ATOM 2545 C C . ALA A 1 324 ? -19.718 -3.842 9.861 1.00 92.94 324 ALA A C 1
ATOM 2547 O O . ALA A 1 324 ? -20.145 -3.932 11.012 1.00 92.94 324 ALA A O 1
ATOM 2548 N N . ALA A 1 325 ? -19.570 -4.913 9.075 1.00 94.88 325 ALA A N 1
ATOM 2549 C CA . ALA A 1 325 ? -19.917 -6.267 9.505 1.00 94.88 325 ALA A CA 1
ATOM 2550 C C . ALA A 1 325 ? -19.075 -6.726 10.712 1.00 94.88 325 ALA A C 1
ATOM 2552 O O . ALA A 1 325 ? -19.589 -7.305 11.673 1.00 94.88 325 ALA A O 1
ATOM 2553 N N . ALA A 1 326 ? -17.775 -6.428 10.701 1.00 96.50 326 ALA A N 1
ATOM 2554 C CA . ALA A 1 326 ? -16.884 -6.749 11.807 1.00 96.50 326 ALA A CA 1
ATOM 2555 C C . ALA A 1 326 ? -17.194 -5.922 13.068 1.00 96.50 326 ALA A C 1
ATOM 2557 O O . ALA A 1 326 ? -17.202 -6.469 14.170 1.00 96.50 326 ALA A O 1
ATOM 2558 N N . MET A 1 327 ? -17.536 -4.638 12.921 1.00 95.56 327 MET A N 1
ATOM 2559 C CA . MET A 1 327 ? -17.977 -3.793 14.033 1.00 95.56 327 MET A CA 1
ATOM 2560 C C . MET A 1 327 ? -19.285 -4.294 14.651 1.00 95.56 327 MET A C 1
ATOM 2562 O O . MET A 1 327 ? -19.393 -4.337 15.872 1.00 95.56 327 MET A O 1
ATOM 2566 N N . GLN A 1 328 ? -20.252 -4.733 13.839 1.00 94.31 328 GLN A N 1
ATOM 2567 C CA . GLN A 1 328 ? -21.478 -5.372 14.337 1.00 94.31 328 GLN A CA 1
ATOM 2568 C C . GLN A 1 328 ? -21.177 -6.656 15.118 1.00 94.31 328 GLN A C 1
ATOM 2570 O O . GLN A 1 328 ? -21.835 -6.940 16.116 1.00 94.31 328 GLN A O 1
ATOM 2575 N N . THR A 1 329 ? -20.158 -7.405 14.690 1.00 95.75 329 THR A N 1
ATOM 2576 C CA . THR A 1 329 ? -19.742 -8.652 15.343 1.00 95.75 329 THR A CA 1
ATOM 2577 C C . THR A 1 329 ? -19.147 -8.407 16.731 1.00 95.75 329 THR A C 1
ATOM 2579 O O . THR A 1 329 ? -19.447 -9.154 17.658 1.00 95.75 329 THR A O 1
ATOM 2582 N N . ILE A 1 330 ? -18.321 -7.366 16.899 1.00 96.75 330 ILE A N 1
ATOM 2583 C CA . ILE A 1 330 ? -17.621 -7.102 18.171 1.00 96.75 330 ILE A CA 1
ATOM 2584 C C . ILE A 1 330 ? -18.336 -6.090 19.078 1.00 96.75 330 ILE A C 1
ATOM 2586 O O . ILE A 1 330 ? -18.071 -6.063 20.276 1.00 96.75 330 ILE A O 1
ATOM 2590 N N . GLY A 1 331 ? -19.220 -5.247 18.538 1.00 95.50 331 GLY A N 1
ATOM 2591 C CA . GLY A 1 331 ? -19.683 -4.017 19.191 1.00 95.50 331 GLY A CA 1
ATOM 2592 C C . GLY A 1 331 ? -20.396 -4.226 20.526 1.00 95.50 331 GLY A C 1
ATOM 2593 O O . GLY A 1 331 ? -20.090 -3.539 21.497 1.00 95.50 331 GLY A O 1
ATOM 2594 N N . GLU A 1 332 ? -21.307 -5.197 20.609 1.00 95.81 332 GLU A N 1
ATOM 2595 C CA . GLU A 1 332 ? -22.081 -5.454 21.833 1.00 95.81 332 GLU A CA 1
ATOM 2596 C C . GLU A 1 332 ? -21.216 -6.024 22.963 1.00 95.81 332 GLU A C 1
ATOM 2598 O O . GLU A 1 332 ? -21.375 -5.689 24.136 1.00 95.81 332 GLU A O 1
ATOM 2603 N N . GLU A 1 333 ? -20.288 -6.915 22.627 1.00 96.19 333 GLU A N 1
ATOM 2604 C CA . GLU A 1 333 ? -19.380 -7.481 23.617 1.00 96.19 333 GLU A CA 1
ATOM 2605 C C . GLU A 1 333 ? -18.315 -6.473 24.038 1.00 96.19 333 GLU A C 1
ATOM 2607 O O . GLU A 1 333 ? -18.056 -6.344 25.235 1.00 96.19 333 GLU A O 1
ATOM 2612 N N . LEU A 1 334 ? -17.763 -5.716 23.085 1.00 96.62 334 LEU A N 1
ATOM 2613 C CA . LEU A 1 334 ? -16.833 -4.633 23.376 1.00 96.62 334 LEU A CA 1
ATOM 2614 C C . LEU A 1 334 ? -17.484 -3.627 24.325 1.00 96.62 334 LEU A C 1
ATOM 2616 O O . LEU A 1 334 ? -16.895 -3.322 25.349 1.00 96.62 334 LEU A O 1
ATOM 2620 N N . ALA A 1 335 ? -18.711 -3.177 24.053 1.00 95.88 335 ALA A N 1
ATOM 2621 C CA . ALA A 1 335 ? -19.407 -2.204 24.894 1.00 95.88 335 ALA A CA 1
ATOM 2622 C C . ALA A 1 335 ? -19.688 -2.707 26.319 1.00 95.88 335 ALA A C 1
ATOM 2624 O O . ALA A 1 335 ? -19.615 -1.931 27.266 1.00 95.88 335 ALA A O 1
ATOM 2625 N N . ARG A 1 336 ? -19.987 -4.002 26.493 1.00 95.81 336 ARG A N 1
ATOM 2626 C CA . ARG A 1 336 ? -20.190 -4.597 27.827 1.00 95.81 336 ARG A CA 1
ATOM 2627 C C . ARG A 1 336 ? -18.894 -4.750 28.617 1.00 95.81 336 ARG A C 1
ATOM 2629 O O . ARG A 1 336 ? -18.924 -4.704 29.844 1.00 95.81 336 ARG A O 1
ATOM 2636 N N . TRP A 1 337 ? -17.785 -5.003 27.929 1.00 95.25 337 TRP A N 1
ATOM 2637 C CA . TRP A 1 337 ? -16.486 -5.241 28.554 1.00 95.25 337 TRP A CA 1
ATOM 2638 C C . TRP A 1 337 ? -15.690 -3.944 28.782 1.00 95.25 337 TRP A C 1
ATOM 2640 O O . TRP A 1 337 ? -14.962 -3.839 29.769 1.00 95.25 337 TRP A O 1
ATOM 2650 N N . TRP A 1 338 ? -15.846 -2.958 27.898 1.00 97.12 338 TRP A N 1
ATOM 2651 C CA . TRP A 1 338 ? -15.084 -1.715 27.907 1.00 97.12 338 TRP A CA 1
ATOM 2652 C C . TRP A 1 338 ? -15.382 -0.875 29.147 1.00 97.12 338 TRP A C 1
ATOM 2654 O O . TRP A 1 338 ? -16.534 -0.561 29.451 1.00 97.12 338 TRP A O 1
ATOM 2664 N N . LYS A 1 339 ? -14.331 -0.454 29.852 1.00 96.56 339 LYS A N 1
ATOM 2665 C CA . LYS A 1 339 ? -14.443 0.488 30.965 1.00 96.56 339 LYS A CA 1
ATOM 2666 C C . LYS A 1 339 ? -14.260 1.890 30.420 1.00 96.56 339 LYS A C 1
ATOM 2668 O O . LYS A 1 339 ? -13.143 2.281 30.080 1.00 96.56 339 LYS A O 1
ATOM 2673 N N . THR A 1 340 ? -15.359 2.632 30.365 1.00 95.12 340 THR A N 1
ATOM 2674 C CA . THR A 1 340 ? -15.385 4.020 29.904 1.00 95.12 340 THR A CA 1
ATOM 2675 C C . THR A 1 340 ? -14.270 4.851 30.537 1.00 95.12 340 THR A C 1
ATOM 2677 O O . THR A 1 340 ? -14.100 4.857 31.760 1.00 95.12 340 THR A O 1
ATOM 2680 N N . VAL A 1 341 ? -13.495 5.533 29.693 1.00 96.75 341 VAL A N 1
ATOM 2681 C CA . VAL A 1 341 ? -12.345 6.343 30.105 1.00 96.75 341 VAL A CA 1
ATOM 2682 C C . VAL A 1 341 ? -12.685 7.833 30.171 1.00 96.75 341 VAL A C 1
ATOM 2684 O O . VAL A 1 341 ? -12.134 8.524 31.039 1.00 96.75 341 VAL A O 1
ATOM 2687 N N . LEU A 1 342 ? -13.526 8.326 29.252 1.00 93.94 342 LEU A N 1
ATOM 2688 C CA . LEU A 1 342 ? -13.935 9.735 29.156 1.00 93.94 342 LEU A CA 1
ATOM 2689 C C . LEU A 1 342 ? -15.254 10.046 29.857 1.00 93.94 342 LEU A C 1
ATOM 2691 O O . LEU A 1 342 ? -16.207 9.240 29.741 1.00 93.94 342 LEU A O 1
#